Protein 4RWV (pdb70)

Secondary structure (DSSP, 8-state):
--S---HHHHHHH----HHHHHHHHHHHHHHHHSS--GGGSPPHHHHHHHHHHHHHHHHHHHHHTSTTGGGS-HHHHHHHHHHHHHHHHHHHHHHHHHHH-BTTEEEPTTS-EEEHHHHHHHS-HHHHHHHHHHHHHHHHHHHHT--HHHHHHHHHHHHS-TT--S-TTHHHHHHHHHHHHHHHHHHHHHH-TT-TTHHHHHHHHHHHHHHHHHHHHHHHHHHHHTT---S--HHHHHHH--/--TT-HHHHHHHTT-

Organism: Homo sapiens (NCBI:txid9606)

Foldseek 3Di:
DDPDADPVLVQLVVDDDLVVLLVVLVVVLVVVQPPADPVRGADPVQSVVSQLQSVLVVVLVSQCPHPLSVPFDPVLNVQLCLQQSLLLSLLVQLVCCLPPNDPQWGQGSNRDIDGLVVCVPPPDDLVNVLVVLSNVLSVVCNVLVPDPSLSSLVSLPSSLDLPTPDGPPPVSSVVSNVVSLVSNVVVCCVPVVVCVCSSVVSVVCSVSSVVSSVSVLVVVVVCVVVVNHNDDGPSVVSSPDD/DPPVDPVVVVVVVPD

GO terms:
  GO:0005515 protein binding (F, IPI)
  GO:1990837 sequence-specific double-stranded DNA binding (F, IDA)
  GO:0004879 nuclear receptor activity (F, IDA)
  GO:0005543 phospholipid binding (F, IDA)
  GO:0005634 nucleus (C, IDA)
  GO:0003677 DNA binding (F, IDA)
  GO:0003700 DNA-binding transcription factor activity (F, IDA)
  GO:0045944 positive regulation of transcription by RNA polymerase II (P, IDA)
  GO:0006338 chromatin remodeling (P, IDA)
  GO:0006355 regulation of DNA-templated transcription (P, IDA)
  GO:0008206 bile acid metabolic process (P, IDA)
  GO:0005694 chromosome (C, EXP)
  GO:0000981 DNA-binding transcription factor activity, RNA polymerase II-specific (F, TAS)
  GO:0005654 nucleoplasm (C, TAS)
  GO:0005737 cytoplasm (C, IDA)
  GO:0000976 transcription cis-regulatory region binding (F, IDA)
  GO:0045070 positive regulation of viral genome replication (P, IDA)
  GO:0045893 positive regulation of DNA-templated transcription (P, IDA)
  GO:0043565 sequence-specific DNA binding (F, IDA)
  GO:0004879 nuclear receptor activity (F, TAS)

Nearest PDB structures (foldseek):
  4dos-assembly1_A  TM=9.815E-01  e=7.638E-32  Homo sapiens
  6oqx-assembly1_A  TM=9.788E-01  e=1.815E-30  Homo sapiens
  1zdu-assembly1_A  TM=9.847E-01  e=9.496E-30  Homo sapiens
  3plz-assembly2_B  TM=9.689E-01  e=4.672E-30  Homo sapiens
  5l11-assembly1_A  TM=9.727E-01  e=1.2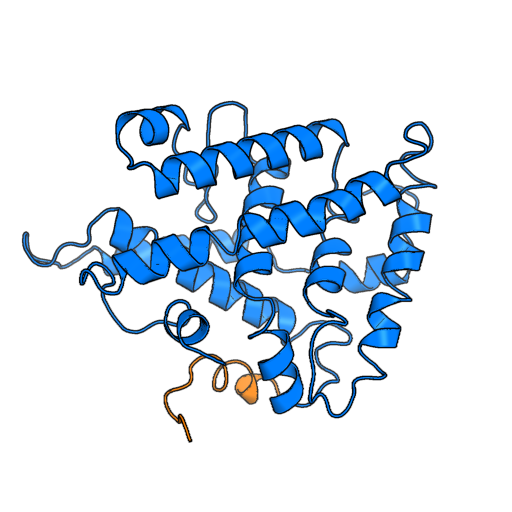03E-29  Homo sapiens

Sequence (257 aa):
SPASIPHLILELLKEPDEPQVQAKIMAYLQQEQANRSKHEKLSTFGLMCCKMADQTLFSIVEWARSSSIFFREELKVDDQMKLLQQNCWSELLILDHIYRQVVHGKEGSIFLVTGQQQVVDYSIIASQAGATLNNLMSHAQELVAKLRSLQFDQREFVVCLKFLVLFSLDVKNLENFFQLLVEGVQEQQVNAALLDYTMMCNYPQQTEKFGQLLLRLPEIRAISSMMQAEEYLYYKHLLNGDVPYYNNLLLIEMLHAKPRQGSILYSSLLTSSK

B-factor: mean 39.01, std 16.22, range [13.9, 110.47]

CATH classification: 1.10.565.10

InterPro domains:
  IPR000536 Nuclear hormone receptor, ligand-binding domain [PF00104] (332-522)
  IPR000536 Nuclear hormone receptor, ligand-binding domain [PS51843] (300-539)
  IPR000536 Nuclear hormone receptor, ligand-binding domain [SM00430] (347-510)
  IPR001628 Zinc finger, nuclear hormone receptor-type [PF00105] (85-152)
  IPR00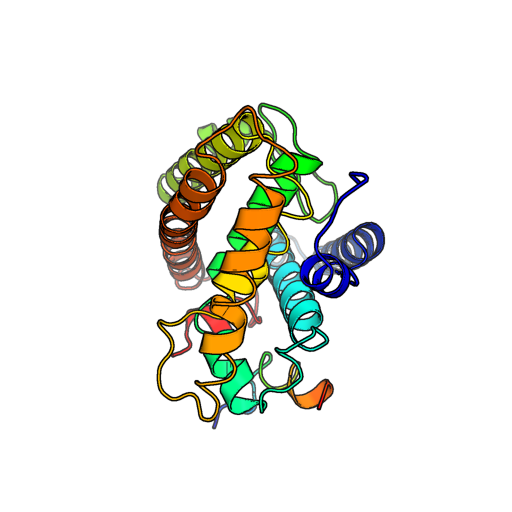1628 Zinc finger, nuclear hormone receptor-type [PR00047] (86-102)
  IPR001628 Zinc finger, nuclear hormone receptor-type [PR00047] (102-117)
  IPR001628 Zinc finger, nuclear hormone receptor-type [PR00047] (135-143)
  IPR001628 Zinc finger, nuclear hormone receptor-type [PR00047] (143-151)
  IPR001628 Zinc finger, nuclear hormone receptor-type [PS00031] (86-112)
  IPR001628 Zinc finger, nuclear hormone receptor-type [PS51030] (83-158)
  IPR001628 Zinc finger, nuclear hormone receptor-type [SM00399] (83-154)
  IPR001723 Nuclear hormone receptor [PR00398] (147-157)
  IPR001723 Nuclear hormone receptor [PR00398] (348-369)
  IPR001723 Nuclear hormone receptor [PR00398] (369-385)
  IPR001723 Nuclear hormone receptor [PR00398] (441-456)
  IPR001723 Nuclear hormone receptor [PR00398] (498-515)
  IPR013088 Zinc finger, NHR/GATA-type [G3DSA:3.30.50.10] (76-187)
  IPR016355 Nuclear hormone receptor family 5-like [PIRSF002530] (39-540)
  IPR016355 Nuclear hormone receptor family 5-like [PTHR24086] (61-540)
  IPR035500 Nuclear hormone receptor-like domain superfamily [G3DSA:1.10.565.10] (288-541)

Structure (mmCIF, N/CA/C/O backbone):
data_4RWV
#
_entry.id   4RWV
#
_cell.length_a   71.616
_cell.length_b   50.187
_cell.length_c   93.608
_cell.angle_alpha   90.000
_cell.angle_beta   109.220
_cell.angle_gamma   90.000
#
_symmetry.space_group_name_H-M   'C 1 2 1'
#
loop_
_entity.id
_entity.type
_entity.pdbx_description
1 polymer 'Nuclear receptor subfamily 5 group A member 2'
2 polymer 'Nuclear receptor DAX1'
3 non-polymer '(2S)-3-{[(R)-{[(1S,2S,3R,4S,5S,6S)-2,6-dihydroxy-3,4,5-tris(phosphonooxy)cyclohexyl]oxy}(hydroxy)phosphoryl]oxy}propane -1,2-diyl dihexadecanoate'
4 non-polymer 1,2-ETHANEDIOL
5 non-polymer 2-AMINO-2-HYDROXYMETHYL-PROPANE-1,3-DIOL
6 water water
#
loop_
_atom_site.group_PDB
_atom_site.id
_atom_site.type_symbol
_atom_site.label_atom_id
_atom_site.label_alt_id
_atom_site.label_comp_id
_atom_site.label_asym_id
_atom_site.label_entity_id
_atom_site.label_seq_id
_atom_site.pdbx_PDB_ins_code
_atom_site.Cartn_x
_atom_site.Cartn_y
_atom_site.Cartn_z
_atom_site.occupancy
_atom_site.B_iso_or_equiv
_atom_site.auth_seq_id
_atom_site.auth_comp_id
_atom_site.auth_asym_id
_atom_site.auth_atom_id
_atom_site.pdbx_PDB_model_num
ATOM 1 N N . SER A 1 5 ? -5.648 52.281 9.948 1.00 89.56 297 SER A N 1
ATOM 2 C CA . SER A 1 5 ? -5.705 50.999 9.251 1.00 85.44 297 SER A CA 1
ATOM 3 C C . SER A 1 5 ? -5.255 51.143 7.803 1.00 84.17 297 SER A C 1
ATOM 4 O O . SER A 1 5 ? -5.715 52.042 7.096 1.00 93.10 297 SER A O 1
ATOM 7 N N . PRO A 1 6 ? -4.351 50.255 7.353 1.00 70.72 298 PRO A N 1
ATOM 8 C CA . PRO A 1 6 ? -3.896 50.282 5.957 1.00 59.18 298 PRO A CA 1
ATOM 9 C C . PRO A 1 6 ? -5.008 49.906 4.992 1.00 65.40 298 PRO A C 1
ATOM 10 O O . PRO A 1 6 ? -6.005 49.295 5.390 1.00 64.08 298 PRO A O 1
ATOM 14 N N . ALA A 1 7 ? -4.829 50.267 3.727 1.00 54.77 299 ALA A N 1
ATOM 15 C CA . ALA A 1 7 ? -5.806 49.944 2.698 1.00 54.45 299 ALA A CA 1
ATOM 16 C C . ALA A 1 7 ? -5.998 48.432 2.556 1.00 57.17 299 ALA A C 1
ATOM 17 O O . ALA A 1 7 ? -7.089 47.974 2.208 1.00 50.99 299 ALA A O 1
ATOM 19 N N . SER A 1 8 ? -4.947 47.665 2.855 1.00 56.19 300 SER A N 1
ATOM 20 C CA . SER A 1 8 ? -4.934 46.233 2.559 1.00 47.21 300 SER A CA 1
ATOM 21 C C . SER A 1 8 ? -4.738 45.299 3.763 1.00 38.10 300 SER A C 1
ATOM 22 O O . SER A 1 8 ? -3.627 45.109 4.239 1.00 40.07 300 SER A O 1
ATOM 25 N N . ILE A 1 9 ? -5.831 44.692 4.211 1.00 32.79 301 ILE A N 1
ATOM 26 C CA . ILE A 1 9 ? -5.807 43.727 5.307 1.00 29.17 301 ILE A CA 1
ATOM 27 C C . ILE A 1 9 ? -6.526 42.456 4.906 1.00 31.59 301 ILE A C 1
ATOM 28 O O . ILE A 1 9 ? -7.678 42.513 4.498 1.00 30.99 301 ILE A O 1
ATOM 33 N N . PRO A 1 10 ? -5.852 41.303 5.039 1.00 33.66 302 PRO A N 1
ATOM 34 C CA . PRO A 1 10 ? -6.428 39.984 4.760 1.00 41.93 302 PRO A CA 1
ATOM 35 C C . PRO A 1 10 ? -7.767 39.782 5.454 1.00 37.14 302 PRO A C 1
ATOM 36 O O . PRO A 1 10 ? -7.947 40.228 6.589 1.00 33.78 302 PRO A O 1
ATOM 40 N N . HIS A 1 11 ? -8.698 39.125 4.771 1.00 33.23 303 HIS A N 1
ATOM 41 C CA . HIS A 1 11 ? -10.019 38.852 5.339 1.00 37.32 303 HIS A CA 1
ATOM 42 C C . HIS A 1 11 ? -9.986 38.183 6.724 1.00 34.18 303 HIS A C 1
ATOM 43 O O . HIS A 1 11 ? -10.746 38.563 7.616 1.00 38.44 303 HIS A O 1
ATOM 50 N N . LEU A 1 12 ? -9.140 37.173 6.888 1.00 35.22 304 LEU A N 1
ATOM 51 C CA . LEU A 1 12 ? -9.042 36.492 8.184 1.00 34.25 304 LEU A CA 1
ATOM 52 C C . LEU A 1 12 ? -8.674 37.484 9.286 1.00 32.58 304 LEU A C 1
ATOM 53 O O . LEU A 1 12 ? -9.236 37.441 10.381 1.00 36.96 304 LEU A O 1
ATOM 58 N N . ILE A 1 13 ? -7.739 38.384 9.002 1.00 29.65 305 ILE A N 1
ATOM 59 C CA . ILE A 1 13 ? -7.323 39.355 10.026 1.00 24.91 305 ILE A CA 1
ATOM 60 C C . ILE A 1 13 ? -8.456 40.340 10.352 1.00 32.41 305 ILE A C 1
ATOM 61 O O . ILE A 1 13 ? -8.669 40.678 11.518 1.00 30.19 305 ILE A O 1
ATOM 66 N N . LEU A 1 14 ? -9.196 40.777 9.331 1.00 30.97 306 LEU A N 1
ATOM 67 C CA . LEU A 1 14 ? -10.414 41.568 9.556 1.00 31.98 306 LEU A CA 1
ATOM 68 C C . LEU A 1 14 ? -11.364 40.876 10.552 1.00 36.55 306 LEU A C 1
ATOM 69 O O . LEU A 1 14 ? -11.925 41.521 11.446 1.00 32.80 306 LEU A O 1
ATOM 74 N N . GLU A 1 15 ? -11.526 39.566 10.408 1.00 34.87 307 GLU A N 1
ATOM 75 C CA . GLU A 1 15 ? -12.390 38.816 11.311 1.00 38.74 307 GLU A CA 1
ATOM 76 C C . GLU A 1 15 ? -11.820 38.738 12.730 1.00 38.42 307 GLU A C 1
ATOM 77 O O . GLU A 1 15 ? -12.575 38.773 13.701 1.00 36.61 307 GLU A O 1
ATOM 83 N N . LEU A 1 16 ? -10.498 38.617 12.846 1.00 31.64 308 LEU A N 1
ATOM 84 C CA . LEU A 1 16 ? -9.849 38.605 14.159 1.00 31.15 308 LEU A CA 1
ATOM 85 C C . LEU A 1 16 ? -10.012 39.959 14.836 1.00 29.71 308 LEU A C 1
ATOM 86 O O . LEU A 1 16 ? -10.224 40.035 16.045 1.00 32.59 308 LEU A O 1
ATOM 91 N N . LEU A 1 17 ? -9.913 41.028 14.053 1.00 31.87 309 LEU A N 1
ATOM 92 C CA . LEU A 1 17 ? -9.989 42.380 14.592 1.00 30.18 309 LEU A CA 1
ATOM 93 C C . LEU A 1 17 ? -11.377 42.723 15.142 1.00 32.65 309 LEU A C 1
ATOM 94 O O . LEU A 1 17 ? -11.481 43.474 16.115 1.00 33.13 309 LEU A O 1
ATOM 99 N N . LYS A 1 18 ? -12.396 42.107 14.588 1.00 33.19 310 LYS A N 1
ATOM 100 C CA . LYS A 1 18 ? -13.766 42.302 15.012 1.00 37.00 310 LYS A CA 1
ATOM 101 C C . LYS A 1 18 ? -13.967 41.825 16.419 1.00 37.13 310 LYS A C 1
ATOM 102 O O . LYS A 1 18 ? -14.812 42.275 17.110 1.00 40.74 310 LYS A O 1
ATOM 115 N N . GLU A 1 20 ? -11.808 42.048 18.855 1.00 33.42 312 GLU A N 1
ATOM 116 C CA . GLU A 1 20 ? -10.986 42.774 19.829 1.00 27.86 312 GLU A CA 1
ATOM 117 C C . GLU A 1 20 ? -11.831 43.485 20.864 1.00 34.56 312 GLU A C 1
ATOM 118 O O . GLU A 1 20 ? -12.963 43.873 20.583 1.00 38.55 312 GLU A O 1
ATOM 124 N N . PRO A 1 21 ? -11.283 43.656 22.075 1.00 36.75 313 PRO A N 1
ATOM 125 C CA . PRO A 1 21 ? -12.037 44.350 23.117 1.00 42.30 313 PRO A CA 1
ATOM 126 C C . PRO A 1 21 ? -11.994 45.860 22.931 1.00 47.37 313 PRO A C 1
ATOM 127 O O . PRO A 1 21 ? -11.130 46.381 22.222 1.00 45.06 313 PRO A O 1
ATOM 131 N N . ASP A 1 22 ? -12.927 46.551 23.575 1.00 45.79 314 ASP A N 1
ATOM 132 C CA . ASP A 1 22 ? -12.959 48.004 23.546 1.00 53.71 314 ASP A CA 1
ATOM 133 C C . ASP A 1 22 ? -12.015 48.549 24.612 1.00 47.58 314 ASP A C 1
ATOM 134 O O . ASP A 1 22 ? -12.371 48.587 25.784 1.00 45.89 314 ASP A O 1
ATOM 139 N N . GLU A 1 23 ? -10.827 48.972 24.176 1.00 49.62 315 GLU A N 1
ATOM 140 C CA . GLU A 1 23 ? -9.797 49.474 25.097 1.00 43.34 315 GLU A CA 1
ATOM 141 C C . GLU A 1 23 ? -10.262 50.518 26.124 1.00 45.22 315 GLU A C 1
ATOM 142 O O . GLU A 1 23 ? -9.962 50.379 27.312 1.00 42.42 315 GLU A O 1
ATOM 148 N N . PRO A 1 24 ? -10.962 51.569 25.699 1.00 47.02 316 PRO A N 1
ATOM 149 C CA . PRO A 1 24 ? -11.365 52.582 26.686 1.00 43.52 316 PRO A CA 1
ATOM 150 C C . PRO A 1 24 ? -12.267 52.017 27.779 1.00 47.37 316 PRO A C 1
ATOM 151 O O . PRO A 1 24 ? -12.162 52.429 28.937 1.00 41.65 316 PRO A O 1
ATOM 155 N N . GLN A 1 25 ? -13.129 51.074 27.412 1.00 46.85 317 GLN A N 1
ATOM 156 C CA . GLN A 1 25 ? -14.036 50.442 28.365 1.00 51.85 317 GLN A CA 1
ATOM 157 C C . GLN A 1 25 ? -13.292 49.544 29.363 1.00 45.31 317 GLN A C 1
ATOM 158 O O . GLN A 1 25 ? -13.577 49.567 30.562 1.00 41.12 317 GLN A O 1
ATOM 164 N N . VAL A 1 26 ? -12.347 48.750 28.870 1.00 44.99 318 VAL A N 1
ATOM 165 C CA . VAL A 1 26 ? -11.554 47.895 29.756 1.00 41.84 318 VAL A CA 1
ATOM 166 C C . VAL A 1 26 ? -10.794 48.749 30.766 1.00 44.60 318 VAL A C 1
ATOM 167 O O . VAL A 1 26 ? -10.740 48.437 31.967 1.00 44.06 318 VAL A O 1
ATOM 171 N N . GLN A 1 27 ? -10.264 49.864 30.332 1.00 40.14 319 GLN A N 1
ATOM 172 C CA . GLN A 1 27 ? -9.509 50.705 31.239 1.00 42.16 319 GLN A CA 1
ATOM 173 C C . GLN A 1 27 ? -10.307 51.287 32.430 1.00 46.28 319 GLN A C 1
ATOM 174 O O . GLN A 1 27 ? -9.895 51.239 33.566 1.00 41.69 319 GLN A O 1
ATOM 180 N N . ALA A 1 28 ? -11.509 51.769 32.148 1.00 49.82 320 ALA A N 1
ATOM 181 C CA . ALA A 1 28 ? -12.378 52.308 33.177 1.00 48.10 320 ALA A CA 1
ATOM 182 C C . ALA A 1 28 ? -12.822 51.302 34.236 1.00 57.42 320 ALA A C 1
ATOM 183 O O . ALA A 1 28 ? -12.769 51.540 35.467 1.00 59.56 320 ALA A O 1
ATOM 185 N N . LYS A 1 29 ? -13.211 50.144 33.760 1.00 51.15 321 LYS A N 1
ATOM 186 C CA . LYS A 1 29 ? -13.751 49.173 34.640 1.00 55.18 321 LYS A CA 1
ATOM 187 C C . LYS A 1 29 ? -12.646 48.842 35.664 1.00 52.78 321 LYS A C 1
ATOM 188 O O . LYS A 1 29 ? -12.876 48.829 36.838 1.00 45.09 321 LYS A O 1
ATOM 194 N N . ILE A 1 30 ? -11.422 48.642 35.169 1.00 44.46 322 ILE A N 1
ATOM 195 C CA . ILE A 1 30 ? -10.331 48.208 36.019 1.00 38.62 322 ILE A CA 1
ATOM 196 C C . ILE A 1 30 ? -9.945 49.270 37.022 1.00 43.41 322 ILE A C 1
ATOM 197 O O . ILE A 1 30 ? -9.704 48.967 38.168 1.00 42.83 322 ILE A O 1
ATOM 202 N N . MET A 1 31 ? -9.923 50.508 36.565 1.00 40.69 323 MET A N 1
ATOM 203 C CA . MET A 1 31 ? -9.585 51.566 37.473 1.00 49.43 323 MET A CA 1
ATOM 204 C C . MET A 1 31 ? -10.597 51.639 38.628 1.00 55.93 323 MET A C 1
ATOM 205 O O . MET A 1 31 ? -10.210 51.916 39.738 1.00 54.03 323 MET A O 1
ATOM 210 N N . ALA A 1 32 ? -11.875 51.363 38.426 1.00 50.60 324 ALA A N 1
ATOM 211 C CA . ALA A 1 32 ? -12.815 51.385 39.529 1.00 53.27 324 ALA A CA 1
ATOM 212 C C . ALA A 1 32 ? -12.686 50.290 40.621 1.00 65.24 324 ALA A C 1
ATOM 213 O O . ALA A 1 32 ? -12.674 50.554 41.859 1.00 70.58 324 ALA A O 1
ATOM 215 N N . TYR A 1 33 ? -12.481 49.071 40.156 1.00 54.56 325 TYR A N 1
ATOM 216 C CA . TYR A 1 33 ? -12.398 47.959 41.070 1.00 54.76 325 TYR A CA 1
ATOM 217 C C . TYR A 1 33 ? -11.238 48.271 42.024 1.00 59.48 325 TYR A C 1
ATOM 218 O O . TYR A 1 33 ? -11.335 48.152 43.280 1.00 58.47 325 TYR A O 1
ATOM 227 N N . LEU A 1 34 ? -10.166 48.758 41.422 1.00 52.68 326 LEU A N 1
ATOM 228 C CA . LEU A 1 34 ? -8.961 48.934 42.153 1.00 49.80 326 LEU A CA 1
ATOM 229 C C . LEU A 1 34 ? -9.144 49.930 43.265 1.00 65.37 326 LEU A C 1
ATOM 230 O O . LEU A 1 34 ? -8.758 49.674 44.385 1.00 64.71 326 LEU A O 1
ATOM 235 N N . GLN A 1 35 ? -9.780 51.050 42.954 1.00 76.54 327 GLN A N 1
ATOM 236 C CA . GLN A 1 35 ? -9.925 52.070 43.954 1.00 82.41 327 GLN A CA 1
ATOM 237 C C . GLN A 1 35 ? -10.715 51.561 45.098 1.00 79.36 327 GLN A C 1
ATOM 238 O O . GLN A 1 35 ? -10.217 51.597 46.245 1.00 80.43 327 GLN A O 1
ATOM 244 N N . GLN A 1 36 ? -11.865 50.962 44.801 1.00 68.84 328 GLN A N 1
ATOM 245 C CA . GLN A 1 36 ? -12.699 50.600 45.930 1.00 73.04 328 GLN A CA 1
ATOM 246 C C . GLN A 1 36 ? -11.980 49.640 46.825 1.00 72.16 328 GLN A C 1
ATOM 247 O O . GLN A 1 36 ? -12.141 49.695 48.018 1.00 62.33 328 GLN A O 1
ATOM 253 N N . GLU A 1 37 ? -11.161 48.755 46.248 1.00 75.46 329 GLU A N 1
ATOM 254 C CA . GLU A 1 37 ? -10.511 47.758 47.071 1.00 72.39 329 GLU A CA 1
ATOM 255 C C . GLU A 1 37 ? -9.601 48.406 48.101 1.00 70.30 329 GLU A C 1
ATOM 256 O O . GLU A 1 37 ? -9.437 47.848 49.136 1.00 71.62 329 GLU A O 1
ATOM 262 N N . GLN A 1 38 ? -8.929 49.503 47.783 1.00 75.88 330 GLN A N 1
ATOM 263 C CA . GLN A 1 38 ? -7.983 50.063 48.740 1.00 87.06 330 GLN A CA 1
ATOM 264 C C . GLN A 1 38 ? -8.697 50.828 49.854 1.00 92.14 330 GLN A C 1
ATOM 265 O O . GLN A 1 38 ? -8.213 50.893 50.986 1.00 90.92 330 GLN A O 1
ATOM 271 N N . ALA A 1 39 ? -9.855 51.395 49.529 1.00 92.74 331 ALA A N 1
ATOM 272 C CA . ALA A 1 39 ? -10.637 52.155 50.499 1.00 87.08 331 ALA A CA 1
ATOM 273 C C . ALA A 1 39 ? -11.152 51.267 51.629 1.00 91.12 331 ALA A C 1
ATOM 274 O O . ALA A 1 39 ? -11.299 50.054 51.463 1.00 98.80 331 ALA A O 1
ATOM 276 N N . ASN A 1 40 ? -11.419 51.890 52.774 1.00 90.29 332 ASN A N 1
ATOM 277 C CA . ASN A 1 40 ? -11.939 51.198 53.953 1.00 100.00 332 ASN A CA 1
ATOM 278 C C . ASN A 1 40 ? -11.051 50.067 54.460 1.00 100.95 332 ASN A C 1
ATOM 279 O O . ASN A 1 40 ? -11.519 48.964 54.757 1.00 104.69 332 ASN A O 1
ATOM 284 N N . ARG A 1 41 ? -9.761 50.361 54.550 1.00 89.48 333 ARG A N 1
ATOM 285 C CA . ARG A 1 41 ? -8.806 49.456 55.160 1.00 83.44 333 ARG A CA 1
ATOM 286 C C . ARG A 1 41 ? -8.026 50.216 56.230 1.00 83.74 333 ARG A C 1
ATOM 287 O O . ARG A 1 41 ? -7.557 51.330 55.992 1.00 89.83 333 ARG A O 1
ATOM 295 N N . SER A 1 42 ? -7.909 49.620 57.413 1.00 66.48 334 SER A N 1
ATOM 296 C CA . SER A 1 42 ? -7.059 50.161 58.466 1.00 53.02 334 SER A CA 1
ATOM 297 C C . SER A 1 42 ? -5.592 50.169 58.022 1.00 47.83 334 SER A C 1
ATOM 298 O O . SER A 1 42 ? -5.251 49.617 56.975 1.00 53.04 334 SER A O 1
ATOM 301 N N . LYS A 1 43 ? -4.729 50.794 58.819 1.00 65.80 335 LYS A N 1
ATOM 302 C CA . LYS A 1 43 ? -3.303 50.885 58.493 1.00 60.81 335 LYS A CA 1
ATOM 303 C C . LYS A 1 43 ? -2.690 49.520 58.174 1.00 60.39 335 LYS A C 1
ATOM 304 O O . LYS A 1 43 ? -2.008 49.355 57.160 1.00 63.03 335 LYS A O 1
ATOM 310 N N . HIS A 1 44 ? -2.964 48.539 59.028 1.00 65.35 336 HIS A N 1
ATOM 311 C CA . HIS A 1 44 ? -2.331 47.231 58.902 1.00 80.05 336 HIS A CA 1
ATOM 312 C C . HIS A 1 44 ? -3.141 46.227 58.071 1.00 76.72 336 HIS A C 1
ATOM 313 O O . HIS A 1 44 ? -2.833 45.035 58.054 1.00 80.26 336 HIS A O 1
ATOM 320 N N . GLU A 1 45 ? -4.169 46.711 57.381 1.00 66.01 337 GLU A N 1
ATOM 321 C CA . GLU A 1 45 ? -4.876 45.885 56.404 1.00 69.55 337 GLU A CA 1
ATOM 322 C C . GLU A 1 45 ? -4.936 46.578 55.035 1.00 64.67 337 GLU A C 1
ATOM 323 O O . GLU A 1 45 ? -5.530 46.059 54.091 1.00 62.69 337 GLU A O 1
ATOM 329 N N . LYS A 1 46 ? -4.307 47.748 54.944 1.00 58.07 338 LYS A N 1
ATOM 330 C CA . LYS A 1 46 ? -4.173 48.475 53.686 1.00 54.78 338 LYS A CA 1
ATOM 331 C C . LYS A 1 46 ? -3.323 47.655 52.715 1.00 45.68 338 LYS A C 1
ATOM 332 O O . LYS A 1 46 ? -2.375 46.991 53.125 1.00 44.17 338 LYS A O 1
ATOM 338 N N . LEU A 1 47 ? -3.659 47.701 51.431 1.00 38.27 339 LEU A N 1
ATOM 339 C CA . LEU A 1 47 ? -2.910 46.950 50.435 1.00 38.56 339 LEU A CA 1
ATOM 340 C C . LEU A 1 47 ? -1.588 47.624 50.093 1.00 42.91 339 LEU A C 1
ATOM 341 O O . LEU A 1 47 ? -1.496 48.846 50.023 1.00 39.87 339 LEU A O 1
ATOM 346 N N . SER A 1 48 ? -0.570 46.810 49.860 1.00 40.03 340 SER A N 1
ATOM 347 C CA . SER A 1 48 ? 0.707 47.314 49.409 1.00 38.85 340 SER A CA 1
ATOM 348 C C . SER A 1 48 ? 0.574 47.616 47.916 1.00 36.74 340 SER A C 1
ATOM 349 O O . SER A 1 48 ? -0.416 47.222 47.273 1.00 28.03 340 SER A O 1
ATOM 352 N N . THR A 1 49 ? 1.573 48.301 47.368 1.00 29.84 341 THR A N 1
ATOM 353 C CA . THR A 1 49 ? 1.614 48.546 45.918 1.00 30.48 341 THR A CA 1
ATOM 354 C C . THR A 1 49 ? 1.602 47.217 45.163 1.00 31.35 341 THR A C 1
ATOM 355 O O . THR A 1 49 ? 0.916 47.072 44.141 1.00 27.50 341 THR A O 1
ATOM 359 N N . PHE A 1 50 ? 2.338 46.234 45.673 1.00 33.58 342 PHE A N 1
ATOM 360 C CA . PHE A 1 50 ? 2.305 44.901 45.076 1.00 29.09 342 PHE A CA 1
ATOM 361 C C . PHE A 1 50 ? 0.905 44.279 45.042 1.00 30.67 342 PHE A C 1
ATOM 362 O O . PHE A 1 50 ? 0.497 43.701 44.032 1.00 28.93 342 PHE A O 1
ATOM 370 N N . GLY A 1 51 ? 0.183 44.372 46.153 1.00 27.82 343 GLY A N 1
ATOM 371 C CA . GLY A 1 51 ? -1.170 43.847 46.218 1.00 30.94 343 GLY A CA 1
ATOM 372 C C . GLY A 1 51 ? -2.083 44.512 45.203 1.00 30.31 343 GLY A C 1
ATOM 373 O O . GLY A 1 51 ? -2.901 43.842 44.542 1.00 26.19 343 GLY A O 1
ATOM 374 N N . LEU A 1 52 ? -1.949 45.827 45.058 1.00 29.01 344 LEU A N 1
ATOM 375 C CA . LEU A 1 52 ? -2.768 46.551 44.078 1.00 31.95 344 LEU A CA 1
ATOM 376 C C . LEU A 1 52 ? -2.408 46.182 42.637 1.00 28.34 344 LEU A C 1
ATOM 377 O O . LEU A 1 52 ? -3.282 46.084 41.757 1.00 28.20 344 LEU A O 1
ATOM 382 N N . MET A 1 53 ? -1.116 46.037 42.376 1.00 23.52 345 MET A N 1
ATOM 383 C CA . MET A 1 53 ? -0.669 45.669 41.028 1.00 25.78 345 MET A CA 1
ATOM 384 C C . MET A 1 53 ? -1.075 44.236 40.689 1.00 29.31 345 MET A C 1
ATOM 385 O O . MET A 1 53 ? -1.342 43.910 39.526 1.00 24.93 345 MET A O 1
ATOM 390 N N . CYS A 1 54 ? -1.122 43.381 41.705 1.00 24.85 346 CYS A N 1
ATOM 391 C CA A CYS A 1 54 ? -1.600 42.013 41.516 0.59 26.57 346 CYS A CA 1
ATOM 392 C CA B CYS A 1 54 ? -1.627 42.020 41.530 0.41 26.31 346 CYS A CA 1
ATOM 393 C C . CYS A 1 54 ? -3.084 41.986 41.120 1.00 26.56 346 CYS A C 1
ATOM 394 O O . CYS A 1 54 ? -3.470 41.266 40.190 1.00 26.58 346 CYS A O 1
ATOM 399 N N . LYS A 1 55 ? -3.905 42.765 41.819 1.00 24.01 347 LYS A N 1
ATOM 400 C CA . LYS A 1 55 ? -5.332 42.819 41.493 1.00 27.89 347 LYS A CA 1
ATOM 401 C C . LYS A 1 55 ? -5.513 43.401 40.097 1.00 26.31 347 LYS A C 1
ATOM 402 O O . LYS A 1 55 ? -6.409 43.005 39.351 1.00 23.96 347 LYS A O 1
ATOM 408 N N . MET A 1 56 ? -4.638 44.328 39.731 1.00 20.47 348 MET A N 1
ATOM 409 C CA . MET A 1 56 ? -4.687 44.900 38.390 1.00 21.37 348 MET A CA 1
ATOM 410 C C . MET A 1 56 ? -4.386 43.858 37.312 1.00 23.40 348 MET A C 1
ATOM 411 O O . MET A 1 56 ? -5.062 43.800 36.277 1.00 21.33 348 MET A O 1
ATOM 416 N N . ALA A 1 57 ? -3.352 43.047 37.538 1.00 21.42 349 ALA A N 1
ATOM 417 C CA . ALA A 1 57 ? -3.013 41.980 36.597 1.00 23.21 349 ALA A CA 1
ATOM 418 C C . ALA A 1 57 ? -4.122 40.917 36.536 1.00 24.38 349 ALA A C 1
ATOM 419 O O . ALA A 1 57 ? -4.436 40.375 35.459 1.00 20.78 349 ALA A O 1
ATOM 421 N N . ASP A 1 58 ? -4.685 40.606 37.696 1.00 21.17 350 ASP A N 1
ATOM 422 C CA . ASP A 1 58 ? -5.833 39.699 37.786 1.00 21.90 350 ASP A CA 1
ATOM 423 C C . ASP A 1 58 ? -7.025 40.180 36.939 1.00 24.63 350 ASP A C 1
ATOM 424 O O . ASP A 1 58 ? -7.610 39.409 36.168 1.00 22.46 350 ASP A O 1
ATOM 429 N N . GLN A 1 59 ? -7.391 41.449 37.078 1.00 20.73 351 GLN A N 1
ATOM 430 C CA . GLN A 1 59 ? -8.512 41.981 36.280 1.00 20.49 351 GLN A CA 1
ATOM 431 C C . GLN A 1 59 ? -8.214 42.032 34.777 1.00 21.27 351 GLN A C 1
ATOM 432 O O . GLN A 1 59 ? -9.125 41.859 33.960 1.00 23.17 351 GLN A O 1
ATOM 438 N N . THR A 1 60 ? -6.951 42.272 34.413 1.00 21.05 352 THR A N 1
ATOM 439 C CA . THR A 1 60 ? -6.535 42.214 33.006 1.00 17.61 352 THR A CA 1
ATOM 440 C C . THR A 1 60 ? -6.695 40.789 32.490 1.00 23.93 352 THR A C 1
ATOM 441 O O . THR A 1 60 ? -7.122 40.585 31.368 1.00 19.30 352 THR A O 1
ATOM 445 N N . LEU A 1 61 ? -6.327 39.794 33.297 1.00 20.70 353 LEU A N 1
ATOM 446 C CA . LEU A 1 61 ? -6.501 38.394 32.878 1.00 22.77 353 LEU A CA 1
ATOM 447 C C . LEU A 1 61 ? -7.989 38.028 32.701 1.00 21.97 353 LEU A C 1
ATOM 448 O O . LEU A 1 61 ? -8.353 37.315 31.743 1.00 23.24 353 LEU A O 1
ATOM 453 N N . PHE A 1 62 ? -8.854 38.506 33.600 1.00 21.24 354 PHE A N 1
ATOM 454 C CA . PHE A 1 62 ? -10.297 38.355 33.394 1.00 25.07 354 PHE A CA 1
ATOM 455 C C . PHE A 1 62 ? -10.695 38.886 32.013 1.00 27.81 354 PHE A C 1
ATOM 456 O O . PHE A 1 62 ? -11.425 38.228 31.264 1.00 22.16 354 PHE A O 1
ATOM 464 N N . SER A 1 63 ? -10.207 40.077 31.677 1.00 21.71 355 SER A N 1
ATOM 465 C CA . SER A 1 63 ? -10.516 40.684 30.383 1.00 22.70 355 SER A CA 1
ATOM 466 C C . SER A 1 63 ? -9.996 39.840 29.199 1.00 24.05 355 SER A C 1
ATOM 467 O O . SER A 1 63 ? -10.647 39.734 28.153 1.00 24.06 355 SER A O 1
ATOM 470 N N . ILE A 1 64 ? -8.824 39.245 29.369 1.00 22.51 356 ILE A N 1
ATOM 471 C CA . ILE A 1 64 ? -8.249 38.370 28.353 1.00 21.49 356 ILE A CA 1
ATOM 472 C C . ILE A 1 64 ? -9.118 37.121 28.154 1.00 27.01 356 ILE A C 1
ATOM 473 O O . ILE A 1 64 ? -9.388 36.721 27.019 1.00 21.84 356 ILE A O 1
ATOM 478 N N . VAL A 1 65 ? -9.563 36.514 29.248 1.00 22.47 357 VAL A N 1
ATOM 479 C CA . VAL A 1 65 ? -10.444 35.345 29.160 1.00 19.19 357 VAL A CA 1
ATOM 480 C C . VAL A 1 65 ? -11.791 35.716 28.537 1.00 27.14 357 VAL A C 1
ATOM 481 O O . VAL A 1 65 ? -12.353 34.951 27.720 1.00 24.00 357 VAL A O 1
ATOM 485 N N . GLU A 1 66 ? -12.302 36.893 28.887 1.00 19.96 358 GLU A N 1
ATOM 486 C CA . GLU A 1 66 ? -13.533 37.384 28.249 1.00 24.62 358 GLU A CA 1
ATOM 487 C C . GLU A 1 66 ? -13.348 37.607 26.740 1.00 22.91 358 GLU A C 1
ATOM 488 O O . GLU A 1 66 ? -14.271 37.343 25.959 1.00 25.29 358 GLU A O 1
ATOM 494 N N . TRP A 1 67 ? -12.171 38.089 26.331 1.00 21.78 359 TRP A N 1
ATOM 495 C CA . TRP A 1 67 ? -11.821 38.193 24.902 1.00 23.10 359 TRP A CA 1
ATOM 496 C C . TRP A 1 67 ? -11.833 36.814 24.233 1.00 29.00 359 TRP A C 1
ATOM 497 O O . TRP A 1 67 ? -12.450 36.613 23.182 1.00 26.09 359 TRP A O 1
ATOM 508 N N . ALA A 1 68 ? -11.146 35.863 24.853 1.00 24.23 360 ALA A N 1
ATOM 509 C CA . ALA A 1 68 ? -10.965 34.541 24.265 1.00 25.24 360 ALA A CA 1
ATOM 510 C C . ALA A 1 68 ? -12.286 33.785 24.126 1.00 24.66 360 ALA A C 1
ATOM 511 O O . ALA A 1 68 ? -12.564 33.189 23.069 1.00 23.53 360 ALA A O 1
ATOM 513 N N . ARG A 1 69 ? -13.109 33.823 25.165 1.00 21.42 361 ARG A N 1
ATOM 514 C CA . ARG A 1 69 ? -14.325 32.995 25.169 1.00 23.85 361 ARG A CA 1
ATOM 515 C C . ARG A 1 69 ? -15.329 33.378 24.075 1.00 25.77 361 ARG A C 1
ATOM 516 O O . ARG A 1 69 ? -16.116 32.542 23.645 1.00 28.87 361 ARG A O 1
ATOM 524 N N . SER A 1 70 ? -15.286 34.625 23.617 1.00 31.23 362 SER A N 1
ATOM 525 C CA A SER A 1 70 ? -16.204 35.102 22.583 0.35 35.34 362 SER A CA 1
ATOM 526 C CA B SER A 1 70 ? -16.209 35.089 22.580 0.65 36.05 362 SER A CA 1
ATOM 527 C C . SER A 1 70 ? -15.549 35.177 21.202 1.00 33.24 362 SER A C 1
ATOM 528 O O . SER A 1 70 ? -16.179 35.616 20.230 1.00 33.97 362 SER A O 1
ATOM 533 N N . SER A 1 71 ? -14.288 34.754 21.119 1.00 28.07 363 SER A N 1
ATOM 534 C CA . SER A 1 71 ? -13.503 34.890 19.889 1.00 29.10 363 SER A CA 1
ATOM 535 C C . SER A 1 71 ? -13.794 33.823 18.847 1.00 30.92 363 SER A C 1
ATOM 536 O O . SER A 1 71 ? -14.059 32.674 19.176 1.00 28.57 363 SER A O 1
ATOM 539 N N . ILE A 1 72 ? -13.704 34.230 17.581 1.00 35.09 364 ILE A N 1
ATOM 540 C CA . ILE A 1 72 ? -13.784 33.320 16.446 1.00 31.62 364 ILE A CA 1
ATOM 541 C C . ILE A 1 72 ? -12.821 32.157 16.645 1.00 27.50 364 ILE A C 1
ATOM 542 O O . ILE A 1 72 ? -11.722 32.340 17.188 1.00 28.37 364 ILE A O 1
ATOM 547 N N . PHE A 1 73 ? -13.256 30.963 16.239 1.00 25.00 365 PHE A N 1
ATOM 548 C CA . PHE A 1 73 ? -12.503 29.708 16.405 1.00 29.08 365 PHE A CA 1
ATOM 549 C C . PHE A 1 73 ? -12.502 29.196 17.838 1.00 26.98 365 PHE A C 1
ATOM 550 O O . PHE A 1 73 ? -12.895 28.063 18.093 1.00 29.57 365 PHE A O 1
ATOM 558 N N . PHE A 1 74 ? -12.044 30.023 18.775 1.00 23.23 366 PHE A N 1
ATOM 559 C CA . PHE A 1 74 ? -11.930 29.556 20.157 1.00 22.34 366 PHE A CA 1
ATOM 560 C C . PHE A 1 74 ? -13.301 29.141 20.698 1.00 24.05 366 PHE A C 1
ATOM 561 O O . PHE A 1 74 ? -13.430 28.159 21.437 1.00 29.00 366 PHE A O 1
ATOM 569 N N . ARG A 1 75 ? -14.315 29.915 20.327 1.00 25.39 367 ARG A N 1
ATOM 570 C CA . ARG A 1 75 ? -15.679 29.666 20.785 1.00 29.40 367 ARG A CA 1
ATOM 571 C C . ARG A 1 75 ? -16.230 28.341 20.243 1.00 31.47 367 ARG A C 1
ATOM 572 O O . ARG A 1 75 ? -17.222 27.840 20.762 1.00 32.91 367 ARG A O 1
ATOM 580 N N . GLU A 1 76 ? -15.569 27.763 19.231 1.00 27.98 368 GLU A N 1
ATOM 581 C CA A GLU A 1 76 ? -15.994 26.495 18.632 0.49 37.08 368 GLU A CA 1
ATOM 582 C CA B GLU A 1 76 ? -16.035 26.501 18.661 0.51 36.82 368 GLU A CA 1
ATOM 583 C C . GLU A 1 76 ? -15.484 25.288 19.410 1.00 34.62 368 GLU A C 1
ATOM 584 O O . GLU A 1 76 ? -15.888 24.161 19.146 1.00 42.04 368 GLU A O 1
ATOM 595 N N . LEU A 1 77 ? -14.578 25.520 20.357 1.00 29.46 369 LEU A N 1
ATOM 596 C CA . LEU A 1 77 ? -14.005 24.419 21.129 1.00 27.61 369 LEU A CA 1
ATOM 597 C C . LEU A 1 77 ? -14.863 24.151 22.371 1.00 36.60 369 LEU A C 1
ATOM 598 O O . LEU A 1 77 ? -15.513 25.057 22.885 1.00 32.70 369 LEU A O 1
ATOM 603 N N . LYS A 1 78 ? -14.862 22.912 22.853 1.00 31.37 370 LYS A N 1
ATOM 604 C CA . LYS A 1 78 ? -15.586 22.585 24.081 1.00 34.45 370 LYS A CA 1
ATOM 605 C C . LYS A 1 78 ? -14.860 23.193 25.276 1.00 29.41 370 LYS A C 1
ATOM 606 O O . LYS A 1 78 ? -13.672 23.466 25.201 1.00 28.39 370 LYS A O 1
ATOM 612 N N . VAL A 1 79 ? -15.584 23.404 26.369 1.00 33.90 371 VAL A N 1
ATOM 613 C CA . VAL A 1 79 ? -14.996 24.029 27.555 1.00 33.57 371 VAL A CA 1
ATOM 614 C C . VAL A 1 79 ? -13.706 23.362 28.023 1.00 28.38 371 VAL A C 1
ATOM 615 O O . VAL A 1 79 ? -12.722 24.040 28.311 1.00 28.57 371 VAL A O 1
ATOM 619 N N . ASP A 1 80 ? -13.696 22.036 28.079 1.00 30.04 372 ASP A N 1
ATOM 620 C CA . ASP A 1 80 ? -12.481 21.311 28.464 1.00 38.89 372 ASP A CA 1
ATOM 621 C C . ASP A 1 80 ? -11.251 21.624 27.595 1.00 32.31 372 ASP A C 1
ATOM 622 O O . ASP A 1 80 ? -10.131 21.731 28.111 1.00 33.19 372 ASP A O 1
ATOM 627 N N . ASP A 1 81 ? -11.453 21.774 26.284 1.00 30.02 373 ASP A N 1
ATOM 628 C CA . ASP A 1 81 ? -10.352 22.147 25.389 1.00 32.19 373 ASP A CA 1
ATOM 629 C C . ASP A 1 81 ? -9.934 23.589 25.632 1.00 27.24 373 ASP A C 1
ATOM 630 O O . ASP A 1 81 ? -8.751 23.907 25.615 1.00 27.65 373 ASP A O 1
ATOM 635 N N . GLN A 1 82 ? -10.921 24.462 25.790 1.00 24.86 374 GLN A N 1
ATOM 636 C CA . GLN A 1 82 ? -10.667 25.867 26.106 1.00 22.89 374 GLN A CA 1
ATOM 637 C C . GLN A 1 82 ? -9.831 26.036 27.376 1.00 25.22 374 GLN A C 1
ATOM 638 O O . GLN A 1 82 ? -8.920 26.870 27.433 1.00 25.72 374 GLN A O 1
ATOM 644 N N . MET A 1 83 ? -10.166 25.254 28.398 1.00 25.97 375 MET A N 1
ATOM 645 C CA . MET A 1 83 ? -9.436 25.258 29.663 1.00 29.05 375 MET A CA 1
ATOM 646 C C . MET A 1 83 ? -7.979 24.902 29.422 1.00 29.94 375 MET A C 1
ATOM 647 O O . MET A 1 83 ? -7.082 25.579 29.915 1.00 26.42 375 MET A O 1
ATOM 652 N N . LYS A 1 84 ? -7.743 23.843 28.653 1.00 28.35 376 LYS A N 1
ATOM 653 C CA . LYS A 1 84 ? -6.378 23.397 28.367 1.00 27.60 376 LYS A CA 1
ATOM 654 C C . LYS A 1 84 ? -5.550 24.444 27.601 1.00 32.64 376 LYS A C 1
ATOM 655 O O . LYS A 1 84 ? -4.369 24.647 27.897 1.00 26.60 376 LYS A O 1
ATOM 661 N N . LEU A 1 85 ? -6.158 25.098 26.612 1.00 28.11 377 LEU A N 1
ATOM 662 C CA . LEU A 1 85 ? -5.424 26.103 25.849 1.00 26.75 377 LEU A CA 1
ATOM 663 C C . LEU A 1 85 ? -5.067 27.301 26.711 1.00 25.51 377 LEU A C 1
ATOM 664 O O . LEU A 1 85 ? -3.960 27.823 26.624 1.00 24.27 377 LEU A O 1
ATOM 669 N N . LEU A 1 86 ? -6.011 27.753 27.526 1.00 21.60 378 LEU A N 1
ATOM 670 C CA . LEU A 1 86 ? -5.772 28.929 28.350 1.00 24.24 378 LEU A CA 1
ATOM 671 C C . LEU A 1 86 ? -4.798 28.649 29.484 1.00 27.44 378 LEU A C 1
ATOM 672 O O . LEU A 1 86 ? -4.002 29.521 29.860 1.00 27.56 378 LEU A O 1
ATOM 677 N N . GLN A 1 87 ? -4.835 27.436 30.028 1.00 25.47 379 GLN A N 1
ATOM 678 C CA A GLN A 1 87 ? -3.890 27.088 31.084 0.62 26.23 379 GLN A CA 1
ATOM 679 C CA B GLN A 1 87 ? -3.883 27.046 31.068 0.38 26.28 379 GLN A CA 1
ATOM 680 C C . GLN A 1 87 ? -2.466 27.034 30.518 1.00 28.33 379 GLN A C 1
ATOM 681 O O . GLN A 1 87 ? -1.492 27.297 31.232 1.00 29.99 379 GLN A O 1
ATOM 692 N N . ASN A 1 88 ? -2.354 26.727 29.232 1.00 25.55 380 ASN A N 1
ATOM 693 C CA . ASN A 1 88 ? -1.060 26.677 28.573 1.00 28.97 380 ASN A CA 1
ATOM 694 C C . ASN A 1 88 ? -0.449 28.059 28.318 1.00 29.61 380 ASN A C 1
ATOM 695 O O . ASN A 1 88 ? 0.775 28.214 28.364 1.00 33.88 380 ASN A O 1
ATOM 700 N N . CYS A 1 89 ? -1.286 29.066 28.074 1.00 24.75 381 CYS A N 1
ATOM 701 C CA . CYS A 1 89 ? -0.764 30.328 27.554 1.00 23.90 381 CYS A CA 1
ATOM 702 C C . CYS A 1 89 ? -1.099 31.578 28.371 1.00 20.43 381 CYS A C 1
ATOM 703 O O . CYS A 1 89 ? -0.785 32.680 27.936 1.00 20.11 381 CYS A O 1
ATOM 706 N N . TRP A 1 90 ? -1.719 31.432 29.539 1.00 18.46 382 TRP A N 1
ATOM 707 C CA . TRP A 1 90 ? -2.259 32.608 30.230 1.00 20.06 382 TRP A CA 1
ATOM 708 C C . TRP A 1 90 ? -1.226 33.726 30.499 1.00 20.62 382 TRP A C 1
ATOM 709 O O . TRP A 1 90 ? -1.515 34.909 30.286 1.00 18.40 382 TRP A O 1
ATOM 720 N N . SER A 1 91 ? -0.045 33.347 30.967 1.00 21.78 383 SER A N 1
ATOM 721 C CA . SER A 1 91 ? 0.996 34.318 31.326 1.00 20.97 383 SER A CA 1
ATOM 722 C C . SER A 1 91 ? 1.615 34.951 30.075 1.00 17.62 383 SER A C 1
ATOM 723 O O . SER A 1 91 ? 1.966 36.122 30.097 1.00 21.17 383 SER A O 1
ATOM 726 N N . GLU A 1 92 ? 1.723 34.174 28.993 1.00 21.43 384 GLU A N 1
ATOM 727 C CA . GLU A 1 92 ? 2.180 34.688 27.698 1.00 20.60 384 GLU A CA 1
ATOM 728 C C . GLU A 1 92 ? 1.231 35.736 27.134 1.00 18.88 384 GLU A C 1
ATOM 729 O O . GLU A 1 92 ? 1.671 36.793 26.664 1.00 19.40 384 GLU A O 1
ATOM 735 N N . LEU A 1 93 ? -0.069 35.483 27.213 1.00 17.54 385 LEU A N 1
ATOM 736 C CA . LEU A 1 93 ? -1.046 36.507 26.802 1.00 16.77 385 LEU A CA 1
ATOM 737 C C . LEU A 1 93 ? -0.993 37.782 27.655 1.00 18.85 385 LEU A C 1
ATOM 738 O O . LEU A 1 93 ? -1.145 38.887 27.126 1.00 18.52 385 LEU A O 1
ATOM 743 N N . LEU A 1 94 ? -0.823 37.641 28.969 1.00 17.93 386 LEU A N 1
ATOM 744 C CA . LEU A 1 94 ? -0.665 38.813 29.831 1.00 17.75 386 LEU A CA 1
ATOM 745 C C . LEU A 1 94 ? 0.592 39.594 29.453 1.00 17.58 386 LEU A C 1
ATOM 746 O O . LEU A 1 94 ? 0.594 40.821 29.455 1.00 17.84 386 LEU A O 1
ATOM 751 N N . ILE A 1 95 ? 1.682 38.880 29.201 1.00 16.63 387 ILE A N 1
ATOM 752 C CA . ILE A 1 95 ? 2.914 39.551 28.794 1.00 19.19 387 ILE A CA 1
ATOM 753 C C . ILE A 1 95 ? 2.746 40.205 27.404 1.00 20.15 387 ILE A C 1
ATOM 754 O O . ILE A 1 95 ? 3.146 41.345 27.186 1.00 18.31 387 ILE A O 1
ATOM 759 N N . LEU A 1 96 ? 2.142 39.490 26.467 1.00 13.90 388 LEU A N 1
ATOM 760 C CA . LEU A 1 96 ? 1.922 40.075 25.138 1.00 18.64 388 LEU A CA 1
ATOM 761 C C . LEU A 1 96 ? 1.056 41.340 25.208 1.00 16.87 388 LEU A C 1
ATOM 762 O O . LEU A 1 96 ? 1.335 42.335 24.551 1.00 19.48 388 LEU A O 1
ATOM 767 N N . ASP A 1 97 ? 0.004 41.280 26.017 1.00 17.15 389 ASP A N 1
ATOM 768 C CA . ASP A 1 97 ? -0.881 42.410 26.253 1.00 18.88 389 ASP A CA 1
ATOM 769 C C . ASP A 1 97 ? -0.121 43.636 26.788 1.00 20.07 389 ASP A C 1
ATOM 770 O O . ASP A 1 97 ? -0.301 44.774 26.320 1.00 20.28 389 ASP A O 1
ATOM 775 N N . HIS A 1 98 ? 0.739 43.391 27.765 1.00 17.50 390 HIS A N 1
ATOM 776 C CA . HIS A 1 98 ? 1.531 44.445 28.374 1.00 17.47 390 HIS A CA 1
ATOM 777 C C . HIS A 1 98 ? 2.477 45.086 27.354 1.00 24.32 390 HIS A C 1
ATOM 778 O O . HIS A 1 98 ? 2.563 46.308 27.249 1.00 17.81 390 HIS A O 1
ATOM 785 N N . ILE A 1 99 ? 3.149 44.240 26.582 1.00 19.75 391 ILE A N 1
ATOM 786 C CA . ILE A 1 99 ? 4.142 44.672 25.629 1.00 15.30 391 ILE A CA 1
ATOM 787 C C . ILE A 1 99 ? 3.501 45.514 24.514 1.00 20.01 391 ILE A C 1
ATOM 788 O O . ILE A 1 99 ? 4.019 46.564 24.135 1.00 19.39 391 ILE A O 1
ATOM 793 N N . TYR A 1 100 ? 2.371 45.050 23.996 1.00 19.03 392 TYR A N 1
ATOM 794 C CA . TYR A 1 100 ? 1.668 45.787 22.946 1.00 20.28 392 TYR A CA 1
ATOM 795 C C . TYR A 1 100 ? 1.156 47.127 23.492 1.00 20.96 392 TYR A C 1
ATOM 796 O O . TYR A 1 100 ? 1.210 48.154 22.812 1.00 21.51 392 TYR A O 1
ATOM 805 N N . ARG A 1 101 ? 0.686 47.126 24.736 1.00 18.37 393 ARG A N 1
ATOM 806 C CA . ARG A 1 101 ? 0.295 48.384 25.371 1.00 18.94 393 ARG A CA 1
ATOM 807 C C . ARG A 1 101 ? 1.450 49.395 25.363 1.00 19.08 393 ARG A C 1
ATOM 808 O O . ARG A 1 101 ? 1.218 50.580 25.130 1.00 22.06 393 ARG A O 1
ATOM 816 N N . GLN A 1 102 ? 2.682 48.941 25.632 1.00 19.70 394 GLN A N 1
ATOM 817 C CA . GLN A 1 102 ? 3.831 49.853 25.624 1.00 19.51 394 GLN A CA 1
ATOM 818 C C . GLN A 1 102 ? 4.080 50.396 24.211 1.00 23.40 394 GLN A C 1
ATOM 819 O O . GLN A 1 102 ? 4.399 51.574 24.039 1.00 21.01 394 GLN A O 1
ATOM 825 N N . VAL A 1 103 ? 3.924 49.540 23.203 1.00 18.93 395 VAL A N 1
ATOM 826 C CA . VAL A 1 103 ? 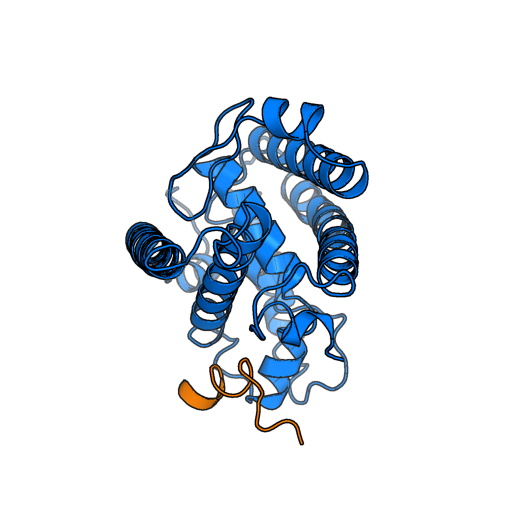4.121 49.976 21.810 1.00 23.52 395 VAL A CA 1
ATOM 827 C C . VAL A 1 103 ? 3.127 51.069 21.392 1.00 28.16 395 VAL A C 1
ATOM 828 O O . VAL A 1 103 ? 3.514 52.074 20.803 1.00 27.05 395 VAL A O 1
ATOM 832 N N . VAL A 1 104 ? 1.853 50.875 21.712 1.00 22.92 396 VAL A N 1
ATOM 833 C CA . VAL A 1 104 ? 0.792 51.807 21.331 1.00 24.26 396 VAL A CA 1
ATOM 834 C C . VAL A 1 104 ? 0.765 53.087 22.150 1.00 30.80 396 VAL A C 1
ATOM 835 O O . VAL A 1 104 ? 0.705 54.191 21.597 1.00 30.48 396 VAL A O 1
ATOM 839 N N . HIS A 1 105 ? 0.781 52.927 23.467 1.00 25.02 397 HIS A N 1
ATOM 840 C CA . HIS A 1 105 ? 0.530 54.035 24.385 1.00 28.74 397 HIS A CA 1
ATOM 841 C C . HIS A 1 105 ? 1.740 54.505 25.178 1.00 27.38 397 HIS A C 1
ATOM 842 O O . HIS A 1 105 ? 1.696 55.575 25.772 1.00 28.83 397 HIS A O 1
ATOM 849 N N . GLY A 1 106 ? 2.798 53.702 25.209 1.00 26.88 398 GLY A N 1
ATOM 850 C CA . GLY A 1 106 ? 3.943 53.997 26.048 1.00 27.46 398 GLY A CA 1
ATOM 851 C C . GLY A 1 106 ? 4.908 54.997 25.440 1.00 27.93 398 GLY A C 1
ATOM 852 O O . GLY A 1 106 ? 4.849 55.304 24.249 1.00 28.12 398 GLY A O 1
ATOM 853 N N . LYS A 1 107 ? 5.792 55.524 26.268 1.00 23.92 399 LYS A N 1
ATOM 854 C CA . LYS A 1 107 ? 6.898 56.350 25.783 1.00 25.49 399 LYS A CA 1
ATOM 855 C C . LYS A 1 107 ? 8.211 55.879 26.405 1.00 32.68 399 LYS A C 1
ATOM 856 O O . LYS A 1 107 ? 8.200 55.117 27.375 1.00 30.22 399 LYS A O 1
ATOM 862 N N . GLU A 1 108 ? 9.338 56.304 25.833 1.00 30.10 400 GLU A N 1
ATOM 863 C CA . GLU A 1 108 ? 10.644 55.951 26.376 1.00 30.33 400 GLU A CA 1
ATOM 864 C C . GLU A 1 108 ? 10.716 56.296 27.862 1.00 28.29 400 GLU A C 1
ATOM 865 O O . GLU A 1 108 ? 10.291 57.362 28.277 1.00 33.62 400 GLU A O 1
ATOM 871 N N . GLY A 1 109 ? 11.236 55.367 28.644 1.00 27.96 401 GLY A N 1
ATOM 872 C CA . GLY A 1 109 ? 11.505 55.622 30.043 1.00 27.81 401 GLY A CA 1
ATOM 873 C C . GLY A 1 109 ? 10.332 55.400 30.976 1.00 29.84 401 GLY A C 1
ATOM 874 O O . GLY A 1 109 ? 10.523 55.421 32.191 1.00 31.53 401 GLY A O 1
ATOM 875 N N . SER A 1 110 ? 9.134 55.161 30.438 1.00 26.67 402 SER A N 1
ATOM 876 C CA . SER A 1 110 ? 7.975 54.970 31.321 1.00 32.34 402 SER A CA 1
ATOM 877 C C . SER A 1 110 ? 7.084 53.789 30.937 1.00 30.49 402 SER A C 1
ATOM 878 O O . SER A 1 110 ? 6.980 53.428 29.767 1.00 29.29 402 SER A O 1
ATOM 881 N N . ILE A 1 111 ? 6.460 53.185 31.939 1.00 26.33 403 ILE A N 1
ATOM 882 C CA . ILE A 1 111 ? 5.602 52.024 31.735 1.00 25.25 403 ILE A CA 1
ATOM 883 C C . ILE A 1 111 ? 4.157 52.493 31.820 1.00 32.03 403 ILE A C 1
ATOM 884 O O . ILE A 1 111 ? 3.772 53.134 32.792 1.00 24.64 403 ILE A O 1
ATOM 889 N N . PHE A 1 112 ? 3.367 52.187 30.796 1.00 24.16 404 PHE A N 1
ATOM 890 C CA . PHE A 1 112 ? 1.959 52.563 30.759 1.00 26.55 404 PHE A CA 1
ATOM 891 C C . PHE A 1 112 ? 1.118 51.373 31.219 1.00 23.53 404 PHE A C 1
ATOM 892 O O . PHE A 1 112 ? 1.281 50.280 30.692 1.00 24.75 404 PHE A O 1
ATOM 900 N N . LEU A 1 113 ? 0.227 51.582 32.189 1.00 22.14 405 LEU A N 1
ATOM 901 C CA . LEU A 1 113 ? -0.568 50.490 32.763 1.00 20.07 405 LEU A CA 1
ATOM 902 C C . LEU A 1 113 ? -1.970 50.429 32.156 1.00 21.91 405 LEU A C 1
ATOM 903 O O . LEU A 1 113 ? -2.435 51.402 31.578 1.00 23.45 405 LEU A O 1
ATOM 908 N N . VAL A 1 114 ? -2.647 49.298 32.342 1.00 24.11 406 VAL A N 1
ATOM 909 C CA . VAL A 1 114 ? -3.981 49.084 31.776 1.00 28.78 406 VAL A CA 1
ATOM 910 C C . VAL A 1 114 ? -5.006 50.111 32.284 1.00 30.62 406 VAL A C 1
ATOM 911 O O . VAL A 1 114 ? -5.993 50.409 31.621 1.00 26.03 406 VAL A O 1
ATOM 915 N N . THR A 1 115 ? -4.744 50.678 33.458 1.00 20.44 407 THR A N 1
ATOM 916 C CA . THR A 1 115 ? -5.585 51.724 34.019 1.00 21.49 407 THR A CA 1
ATOM 917 C C . THR A 1 115 ? -5.337 53.116 33.425 1.00 22.57 407 THR A C 1
ATOM 918 O O . THR A 1 115 ? -5.999 54.079 33.819 1.00 28.75 407 THR A O 1
ATOM 922 N N . GLY A 1 116 ? -4.354 53.246 32.540 1.00 24.43 408 GLY A N 1
ATOM 923 C CA . GLY A 1 116 ? -3.941 54.556 32.048 1.00 24.00 408 GLY A CA 1
ATOM 924 C C . GLY A 1 116 ? -2.941 55.254 32.973 1.00 27.10 408 GLY A C 1
ATOM 925 O O . GLY A 1 116 ? -2.493 56.372 32.717 1.00 26.38 408 GLY A O 1
ATOM 926 N N . GLN A 1 117 ? -2.588 54.587 34.057 1.00 27.60 409 GLN A N 1
ATOM 927 C CA . GLN A 1 117 ? -1.572 55.109 34.967 1.00 27.89 409 GLN A CA 1
ATOM 928 C C . GLN A 1 117 ? -0.181 54.824 34.404 1.00 27.97 409 GLN A C 1
ATOM 929 O O . GLN A 1 117 ? -0.041 54.093 33.418 1.00 26.00 409 GLN A O 1
ATOM 935 N N . GLN A 1 118 ? 0.851 55.412 35.005 1.00 30.42 410 GLN A N 1
ATOM 936 C CA A GLN A 1 118 ? 2.215 55.255 34.498 0.51 28.08 410 GLN A CA 1
ATOM 937 C CA B GLN A 1 118 ? 2.215 55.250 34.508 0.49 28.07 410 GLN A CA 1
ATOM 938 C C . GLN A 1 118 ? 3.246 55.293 35.623 1.00 30.67 410 GLN A C 1
ATOM 939 O O . GLN A 1 118 ? 3.057 55.989 36.616 1.00 27.88 410 GLN A O 1
ATOM 950 N N . VAL A 1 119 ? 4.326 54.531 35.447 1.00 30.16 411 VAL A N 1
ATOM 951 C CA A VAL A 1 119 ? 5.474 54.568 36.354 0.40 32.70 411 VAL A CA 1
ATOM 952 C CA B VAL A 1 119 ? 5.473 54.585 36.350 0.60 32.55 411 VAL A CA 1
ATOM 953 C C . VAL A 1 119 ? 6.784 54.532 35.553 1.00 25.35 411 VAL A C 1
ATOM 954 O O . VAL A 1 119 ? 6.898 53.813 34.556 1.00 26.38 411 VAL A O 1
ATOM 961 N N . ASP A 1 120 ? 7.777 55.310 35.975 1.00 29.94 412 ASP A N 1
ATOM 962 C CA . ASP A 1 120 ? 9.040 55.332 35.237 1.00 37.95 412 ASP A CA 1
ATOM 963 C C . ASP A 1 120 ? 9.857 54.068 35.476 1.00 35.60 412 ASP A C 1
ATOM 964 O O . ASP A 1 120 ? 9.851 53.511 36.577 1.00 32.13 412 ASP A O 1
ATOM 969 N N . TYR A 1 121 ? 10.548 53.606 34.437 1.00 29.78 413 TYR A N 1
ATOM 970 C CA . TYR A 1 121 ? 11.449 52.467 34.590 1.00 27.90 413 TYR A CA 1
ATOM 971 C C . TYR A 1 121 ? 12.485 52.739 35.693 1.00 27.64 413 TYR A C 1
ATOM 972 O O . TYR A 1 121 ? 12.916 51.828 36.402 1.00 29.22 413 TYR A O 1
ATOM 981 N N . SER A 1 122 ? 12.871 53.998 35.836 1.00 30.51 414 SER A N 1
ATOM 982 C CA . SER A 1 122 ? 13.909 54.352 36.808 1.00 33.19 414 SER A CA 1
ATOM 983 C C . SER A 1 122 ? 13.459 54.074 38.239 1.00 32.70 414 SER A C 1
ATOM 984 O O . SER A 1 122 ? 14.281 53.777 39.100 1.00 37.80 414 SER A O 1
ATOM 987 N N . ILE A 1 123 ? 12.156 54.169 38.490 1.00 33.90 415 ILE A N 1
ATOM 988 C CA . ILE A 1 123 ? 11.615 53.841 39.812 1.00 41.01 415 ILE A CA 1
ATOM 989 C C . ILE A 1 123 ? 11.868 52.370 40.130 1.00 30.00 415 ILE A C 1
ATOM 990 O O . ILE A 1 123 ? 12.344 52.020 41.203 1.00 30.95 415 ILE A O 1
ATOM 995 N N . ILE A 1 124 ? 11.573 51.499 39.171 1.00 27.97 416 ILE A N 1
ATOM 996 C CA . ILE A 1 124 ? 11.804 50.070 39.338 1.00 30.04 416 ILE A CA 1
ATOM 997 C C . ILE A 1 124 ? 13.280 49.746 39.543 1.00 36.83 416 ILE A C 1
ATOM 998 O O . ILE A 1 124 ? 13.640 48.918 40.395 1.00 37.84 416 ILE A O 1
ATOM 1003 N N . ALA A 1 125 ? 14.125 50.396 38.743 1.00 29.29 417 ALA A N 1
ATOM 1004 C CA . ALA A 1 125 ? 15.570 50.192 38.796 1.00 30.83 417 ALA A CA 1
ATOM 1005 C C . ALA A 1 125 ? 16.127 50.368 40.227 1.00 38.58 417 ALA A C 1
ATOM 1006 O O . ALA A 1 125 ? 16.968 49.590 40.684 1.00 42.50 417 ALA A O 1
ATOM 1008 N N . SER A 1 126 ? 15.645 51.399 40.907 1.00 43.07 418 SER A N 1
ATOM 1009 C CA . SER A 1 126 ? 16.111 51.742 42.254 1.00 39.96 418 SER A CA 1
ATOM 1010 C C . SER A 1 126 ? 15.533 50.832 43.327 1.00 44.68 418 SER A C 1
ATOM 1011 O O . SER A 1 126 ? 16.261 50.312 44.205 1.00 39.12 418 SER A O 1
ATOM 1014 N N . GLN A 1 127 ? 14.213 50.663 43.256 1.00 38.82 419 GLN A N 1
ATOM 1015 C CA . GLN A 1 127 ? 13.433 50.150 44.381 1.00 44.19 419 GLN A CA 1
ATOM 1016 C C . GLN A 1 127 ? 13.214 48.639 44.368 1.00 44.41 419 GLN A C 1
ATOM 1017 O O . GLN A 1 127 ? 13.082 48.021 45.413 1.00 44.85 419 GLN A O 1
ATOM 1023 N N . ALA A 1 128 ? 13.179 48.033 43.191 1.00 32.87 420 ALA A N 1
ATOM 1024 C CA . ALA A 1 128 ? 12.773 46.641 43.110 1.00 32.10 420 ALA A CA 1
ATOM 1025 C C . ALA A 1 128 ? 13.934 45.664 43.259 1.00 34.52 420 ALA A C 1
ATOM 1026 O O . ALA A 1 128 ? 15.090 46.041 43.189 1.00 36.96 420 ALA A O 1
ATOM 1028 N N . GLY A 1 129 ? 13.600 44.398 43.475 1.00 45.01 421 GLY A N 1
ATOM 1029 C CA . GLY A 1 129 ? 14.606 43.362 43.598 1.00 46.43 421 GLY A CA 1
ATOM 1030 C C . GLY A 1 129 ? 15.180 42.950 42.248 1.00 53.54 421 GLY A C 1
ATOM 1031 O O . GLY A 1 129 ? 14.942 43.603 41.217 1.00 38.17 421 GLY A O 1
ATOM 1032 N N . ALA A 1 130 ? 15.920 41.848 42.256 1.00 44.17 422 ALA A N 1
ATOM 1033 C CA . ALA A 1 130 ? 16.620 41.382 41.067 1.00 49.83 422 ALA A CA 1
ATOM 1034 C C . ALA A 1 130 ? 15.710 40.660 40.086 1.00 38.50 422 ALA A C 1
ATOM 1035 O O . ALA A 1 130 ? 15.928 40.734 38.883 1.00 42.63 422 ALA A O 1
ATOM 1037 N N . THR A 1 131 ? 14.709 39.943 40.597 1.00 37.93 423 THR A N 1
ATOM 1038 C CA . THR A 1 131 ? 13.816 39.193 39.730 1.00 41.45 423 THR A CA 1
ATOM 1039 C C . THR A 1 131 ? 12.962 40.149 38.905 1.00 42.67 423 THR A C 1
ATOM 1040 O O . THR A 1 131 ? 12.826 39.973 37.692 1.00 37.06 423 THR A O 1
ATOM 1044 N N . LEU A 1 132 ? 12.402 41.169 39.554 1.00 32.50 424 LEU A N 1
ATOM 1045 C CA . LEU A 1 132 ? 11.548 42.114 38.829 1.00 38.85 424 LEU A CA 1
ATOM 1046 C C . LEU A 1 132 ? 12.378 42.990 37.894 1.00 29.54 424 LEU A C 1
ATOM 1047 O O . LEU A 1 132 ? 11.965 43.290 36.774 1.00 33.86 424 LEU A O 1
ATOM 1052 N N . ASN A 1 133 ? 13.564 43.387 38.341 1.00 35.86 425 ASN A N 1
ATOM 1053 C CA . ASN A 1 133 ? 14.445 44.159 37.474 1.00 31.70 425 ASN A CA 1
ATOM 1054 C C . ASN A 1 133 ? 14.879 43.421 36.206 1.00 36.59 425 ASN A C 1
ATOM 1055 O O . ASN A 1 133 ? 14.936 44.017 35.126 1.00 33.96 425 ASN A O 1
ATOM 1060 N N . ASN A 1 134 ? 15.199 42.138 36.338 1.00 32.42 426 ASN A N 1
ATOM 1061 C CA . ASN A 1 134 ? 15.564 41.339 35.170 1.00 32.65 426 ASN A CA 1
ATOM 1062 C C . ASN A 1 134 ? 14.384 41.226 34.212 1.00 33.66 426 ASN A C 1
ATOM 1063 O O . ASN A 1 134 ? 14.521 41.375 32.998 1.00 29.12 426 ASN A O 1
ATOM 1068 N N . LEU A 1 135 ? 13.224 40.945 34.792 1.00 32.40 427 LEU A N 1
ATOM 1069 C CA . LEU A 1 135 ? 11.952 40.857 34.092 1.00 35.82 427 LEU A CA 1
ATOM 1070 C C . LEU A 1 135 ? 11.681 42.119 33.292 1.00 33.18 427 LEU A C 1
ATOM 1071 O O . LEU A 1 135 ? 11.372 42.071 32.094 1.00 27.35 427 LEU A O 1
ATOM 1076 N N . MET A 1 136 ? 11.817 43.256 33.954 1.00 28.21 428 MET A N 1
ATOM 1077 C CA . MET A 1 136 ? 11.499 44.530 33.339 1.00 31.04 428 MET A CA 1
ATOM 1078 C C . MET A 1 136 ? 12.542 44.923 32.311 1.00 25.55 428 MET A C 1
ATOM 1079 O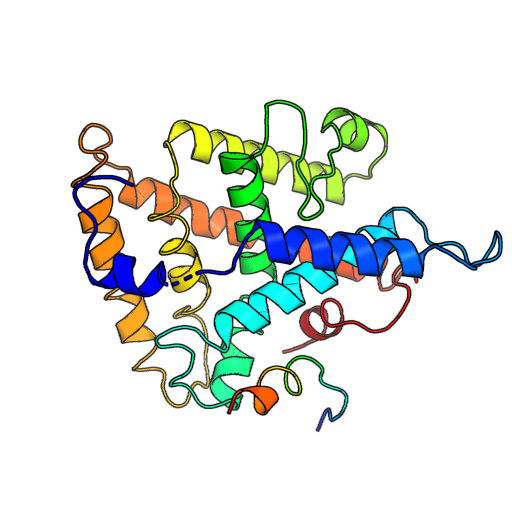 O . MET A 1 136 ? 12.212 45.544 31.307 1.00 32.84 428 MET A O 1
ATOM 1084 N N . SER A 1 137 ? 13.795 44.539 32.548 1.00 26.93 429 SER A N 1
ATOM 1085 C CA . SER A 1 137 ? 14.861 44.822 31.597 1.00 24.06 429 SER A CA 1
ATOM 1086 C C . SER A 1 137 ? 14.600 44.093 30.272 1.00 28.16 429 SER A C 1
ATOM 1087 O O . SER A 1 137 ? 14.725 44.668 29.184 1.00 27.52 429 SER A O 1
ATOM 1090 N N . HIS A 1 138 ? 14.242 42.819 30.371 1.00 23.19 430 HIS A N 1
ATOM 1091 C CA . HIS A 1 138 ? 13.871 42.056 29.167 1.00 25.43 430 HIS A CA 1
ATOM 1092 C C . HIS A 1 138 ? 12.608 42.559 28.472 1.00 28.99 430 HIS A C 1
ATOM 1093 O O . HIS A 1 138 ? 12.561 42.622 27.237 1.00 23.10 430 HIS A O 1
ATOM 1100 N N . ALA A 1 139 ? 11.576 42.900 29.234 1.00 25.11 431 ALA A N 1
ATOM 1101 C CA . ALA A 1 139 ? 10.366 43.454 28.608 1.00 26.03 431 ALA A CA 1
ATOM 1102 C C . ALA A 1 139 ? 10.647 44.781 27.901 1.00 24.90 431 ALA A C 1
ATOM 1103 O O . ALA A 1 139 ? 10.171 45.002 26.792 1.00 24.04 431 ALA A O 1
ATOM 1105 N N . GLN A 1 140 ? 11.417 45.661 28.542 1.00 22.72 432 GLN A N 1
ATOM 1106 C CA . GLN A 1 140 ? 11.765 46.949 27.936 1.00 21.36 432 GLN A CA 1
ATOM 1107 C C . GLN A 1 140 ? 12.484 46.789 26.594 1.00 25.18 432 GLN A C 1
ATOM 1108 O O . GLN A 1 140 ? 12.201 47.514 25.630 1.00 26.27 432 GLN A O 1
ATOM 1114 N N . GLU A 1 141 ? 13.394 45.823 26.526 1.00 24.93 433 GLU A N 1
ATOM 1115 C CA . GLU A 1 141 ? 14.123 45.555 25.289 1.00 21.85 433 GLU A CA 1
ATOM 1116 C C . GLU A 1 141 ? 13.221 44.963 24.209 1.00 26.08 433 GLU A C 1
ATOM 1117 O O . GLU A 1 141 ? 13.339 45.316 23.032 1.00 25.97 433 GLU A O 1
ATOM 1123 N N . LEU A 1 142 ? 12.324 44.069 24.607 1.00 25.35 434 LEU A N 1
ATOM 1124 C CA . LEU A 1 142 ? 11.342 43.510 23.663 1.00 20.68 434 LEU A CA 1
ATOM 1125 C C . LEU A 1 142 ? 10.440 44.597 23.054 1.00 28.22 434 LEU A C 1
ATOM 1126 O O . LEU A 1 142 ? 10.210 44.612 21.847 1.00 25.10 434 LEU A O 1
ATOM 1131 N N . VAL A 1 143 ? 9.918 45.486 23.896 1.00 18.98 435 VAL A N 1
ATOM 1132 C CA . VAL A 1 143 ? 9.185 46.661 23.435 1.00 20.77 435 VAL A CA 1
ATOM 1133 C C . VAL A 1 143 ? 10.022 47.489 22.451 1.00 24.35 435 VAL A C 1
ATOM 1134 O O . VAL A 1 143 ? 9.540 47.884 21.382 1.00 25.66 435 VAL A O 1
ATOM 1138 N N . ALA A 1 144 ? 11.272 47.766 22.819 1.00 22.14 436 ALA A N 1
ATOM 1139 C CA . ALA A 1 144 ? 12.164 48.535 21.951 1.00 22.39 436 ALA A CA 1
ATOM 1140 C C . ALA A 1 144 ? 12.333 47.857 20.583 1.00 25.43 436 ALA A C 1
ATOM 1141 O O . ALA A 1 144 ? 12.276 48.519 19.551 1.00 27.66 436 ALA A O 1
ATOM 1143 N N . LYS A 1 145 ? 12.535 46.542 20.576 1.00 25.20 437 LYS A N 1
ATOM 1144 C CA . LYS A 1 145 ? 12.618 45.825 19.297 1.00 29.30 437 LYS A CA 1
ATOM 1145 C C . LYS A 1 145 ? 11.330 45.976 18.507 1.00 30.07 437 LYS A C 1
ATOM 1146 O O . LYS A 1 145 ? 11.365 46.174 17.294 1.00 29.84 437 LYS A O 1
ATOM 1152 N N . LEU A 1 146 ? 10.187 45.874 19.185 1.00 24.71 438 LEU A N 1
ATOM 1153 C CA . LEU A 1 146 ? 8.908 45.919 18.474 1.00 26.78 438 LEU A CA 1
ATOM 1154 C C . LEU A 1 146 ? 8.603 47.306 17.920 1.00 28.65 438 LEU A C 1
ATOM 1155 O O . LEU A 1 146 ? 8.040 47.439 16.835 1.00 26.31 438 LEU A O 1
ATOM 1160 N N . ARG A 1 147 ? 9.004 48.344 18.649 1.00 22.50 439 ARG A N 1
ATOM 1161 C CA . ARG A 1 147 ? 8.866 49.709 18.157 1.00 21.80 439 ARG A CA 1
ATOM 1162 C C . ARG A 1 147 ? 9.685 49.883 16.873 1.00 30.14 439 ARG A C 1
ATOM 1163 O O . ARG A 1 147 ? 9.245 50.555 15.937 1.00 30.55 439 ARG A O 1
ATOM 1171 N N . SER A 1 148 ? 10.865 49.260 16.849 1.00 29.06 440 SER A N 1
ATOM 1172 C CA . SER A 1 148 ? 11.788 49.358 15.722 1.00 31.58 440 SER A CA 1
ATOM 1173 C C . SER A 1 148 ? 11.195 48.691 14.488 1.00 36.72 440 SER A C 1
ATOM 1174 O O . SER A 1 148 ? 11.342 49.184 13.370 1.00 37.57 440 SER A O 1
ATOM 1177 N N . LEU A 1 149 ? 10.526 47.565 14.707 1.00 34.07 441 LEU A N 1
ATOM 1178 C CA . LEU A 1 149 ? 9.882 46.814 13.634 1.00 32.32 441 LEU A CA 1
ATOM 1179 C C . LEU A 1 149 ? 8.574 47.450 13.163 1.00 34.42 441 LEU A C 1
ATOM 1180 O O . LEU A 1 149 ? 7.999 47.003 12.173 1.00 33.45 441 LEU A O 1
ATOM 1185 N N . GLN A 1 150 ? 8.110 48.481 13.865 1.00 25.16 442 GLN A N 1
ATOM 1186 C CA . GLN A 1 150 ? 6.793 49.092 13.616 1.00 25.67 442 GLN A CA 1
ATOM 1187 C C . GLN A 1 150 ? 5.642 48.092 13.780 1.00 30.19 442 GLN A C 1
ATOM 1188 O O . GLN A 1 150 ? 4.711 48.030 12.960 1.00 24.92 442 GLN A O 1
ATOM 1194 N N . PHE A 1 151 ? 5.734 47.293 14.837 1.00 28.82 443 PHE A N 1
ATOM 1195 C CA . PHE A 1 151 ? 4.687 46.361 15.252 1.00 26.37 443 PHE A CA 1
ATOM 1196 C C . PHE A 1 151 ? 3.316 47.048 15.286 1.00 28.49 443 PHE A C 1
ATOM 1197 O O . PHE A 1 151 ? 3.179 48.103 15.911 1.00 28.67 443 PHE A O 1
ATOM 1205 N N . ASP A 1 152 ? 2.309 46.480 14.621 1.00 28.19 444 ASP A N 1
ATOM 1206 C CA . ASP A 1 152 ? 0.998 47.139 14.554 1.00 19.34 444 ASP A CA 1
ATOM 1207 C C . ASP A 1 152 ? -0.169 46.275 15.036 1.00 18.43 444 ASP A C 1
ATOM 1208 O O . ASP A 1 152 ? 0.021 45.116 15.387 1.00 21.24 444 ASP A O 1
ATOM 1213 N N . GLN A 1 153 ? -1.374 46.841 15.051 1.00 22.22 445 GLN A N 1
ATOM 1214 C CA . GLN A 1 153 ? -2.508 46.141 15.637 1.00 23.85 445 GLN A CA 1
ATOM 1215 C C . GLN A 1 153 ? -2.870 44.854 14.883 1.00 22.03 445 GLN A C 1
ATOM 1216 O O . GLN A 1 153 ? -3.274 43.871 15.496 1.00 22.56 445 GLN A O 1
ATOM 1222 N N . ARG A 1 154 ? -2.733 44.870 13.553 1.00 21.56 446 ARG A N 1
ATOM 1223 C CA . ARG A 1 154 ? -2.988 43.668 12.760 1.00 22.19 446 ARG A CA 1
ATOM 1224 C C . ARG A 1 154 ? -2.048 42.527 13.152 1.00 23.11 446 ARG A C 1
ATOM 1225 O O . ARG A 1 154 ? -2.473 41.380 13.313 1.00 25.29 446 ARG A O 1
ATOM 1233 N N . GLU A 1 155 ? -0.771 42.854 13.312 1.00 20.24 447 GLU A N 1
ATOM 1234 C CA . GLU A 1 155 ? 0.234 41.875 13.708 1.00 24.39 447 GLU A CA 1
ATOM 1235 C C . GLU A 1 155 ? 0.002 41.415 15.132 1.00 24.85 447 GLU A C 1
ATOM 1236 O O . GLU A 1 155 ? 0.191 40.236 15.449 1.00 22.03 447 GLU A O 1
ATOM 1242 N N . PHE A 1 156 ? -0.402 42.354 15.983 1.00 22.22 448 PHE A N 1
ATOM 1243 C CA . PHE A 1 156 ? -0.658 42.056 17.388 1.00 21.70 448 PHE A CA 1
ATOM 1244 C C . PHE A 1 156 ? -1.752 40.990 17.499 1.00 22.54 448 PHE A C 1
ATOM 1245 O O . PHE A 1 156 ? -1.579 39.981 18.188 1.00 20.69 448 PHE A O 1
ATOM 1253 N N . VAL A 1 157 ? -2.865 41.176 16.803 1.00 20.55 449 VAL A N 1
ATOM 1254 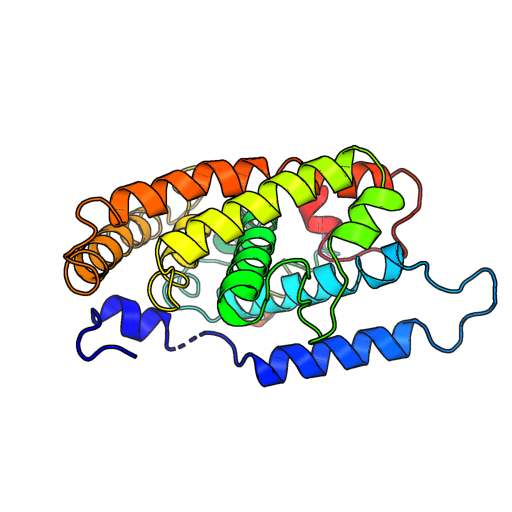C CA A VAL A 1 157 ? -3.953 40.205 16.922 0.63 21.83 449 VAL A CA 1
ATOM 1255 C CA B VAL A 1 157 ? -3.961 40.217 16.904 0.37 21.43 449 VAL A CA 1
ATOM 1256 C C . VAL A 1 157 ? -3.559 38.842 16.360 1.00 20.62 449 VAL A C 1
ATOM 1257 O O . VAL A 1 157 ? -3.947 37.815 16.914 1.00 19.34 449 VAL A O 1
ATOM 1264 N N . CYS A 1 158 ? -2.771 38.828 15.283 1.00 25.20 450 CYS A N 1
ATOM 1265 C CA . CYS A 1 158 ? -2.203 37.564 14.805 1.00 26.36 450 CYS A CA 1
ATOM 1266 C C . CYS A 1 158 ? -1.348 36.876 15.875 1.00 27.00 450 CYS A C 1
ATOM 1267 O O . CYS A 1 158 ? -1.507 35.685 16.104 1.00 20.32 450 CYS A O 1
ATOM 1270 N N . LEU A 1 159 ? -0.441 37.606 16.523 1.00 19.67 451 LEU A N 1
ATOM 1271 C CA . LEU A 1 159 ? 0.376 36.978 17.585 1.00 20.17 451 LEU A CA 1
ATOM 1272 C C . LEU A 1 159 ? -0.492 36.445 18.720 1.00 15.54 451 LEU A C 1
ATOM 1273 O O . LEU A 1 159 ? -0.193 35.385 19.295 1.00 20.17 451 LEU A O 1
ATOM 1278 N N . LYS A 1 160 ? -1.556 37.165 19.069 1.00 20.36 452 LYS A N 1
ATOM 1279 C CA . LYS A 1 160 ? -2.438 36.687 20.146 1.00 24.10 452 LYS A CA 1
ATOM 1280 C C . LYS A 1 160 ? -2.994 35.311 19.808 1.00 25.52 452 LYS A C 1
ATOM 1281 O O . LYS A 1 160 ? -2.982 34.400 20.643 1.00 18.98 452 LYS A O 1
ATOM 1287 N N . PHE A 1 161 ? -3.501 35.161 18.584 1.00 20.58 453 PHE A N 1
ATOM 1288 C CA . PHE A 1 161 ? -4.008 33.864 18.160 1.00 19.71 453 PHE A CA 1
ATOM 1289 C C . PHE A 1 161 ? -2.935 32.768 18.074 1.00 21.58 453 PHE A C 1
ATOM 1290 O O . PHE A 1 161 ? -3.202 31.609 18.394 1.00 20.68 453 PHE A O 1
ATOM 1298 N N . LEU A 1 162 ? -1.723 33.128 17.649 1.00 18.18 454 LEU A N 1
ATOM 1299 C CA . LEU A 1 162 ? -0.640 32.149 17.567 1.00 19.47 454 LEU A CA 1
ATOM 1300 C C . LEU A 1 162 ? -0.215 31.676 18.951 1.00 22.93 454 LEU A C 1
ATOM 1301 O O . LEU A 1 162 ? 0.122 30.506 19.149 1.00 24.15 454 LEU A O 1
ATOM 1306 N N . VAL A 1 163 ? -0.235 32.590 19.911 1.00 21.74 455 VAL A N 1
ATOM 1307 C CA . VAL A 1 163 ? 0.065 32.225 21.299 1.00 20.52 455 VAL A CA 1
ATOM 1308 C C . VAL A 1 163 ? -1.064 31.356 21.880 1.00 21.97 455 VAL A C 1
ATOM 1309 O O . VAL A 1 163 ? -0.815 30.337 22.512 1.00 25.05 455 VAL A O 1
ATOM 1313 N N . LEU A 1 164 ? -2.310 31.745 21.629 1.00 22.49 456 LEU A N 1
ATOM 1314 C CA . LEU A 1 164 ? -3.456 31.004 22.163 1.00 19.20 456 LEU A CA 1
ATOM 1315 C C . LEU A 1 164 ? -3.586 29.592 21.582 1.00 24.43 456 LEU A C 1
ATOM 1316 O O . LEU A 1 164 ? -3.782 28.605 22.319 1.00 24.45 456 LEU A O 1
ATOM 1321 N N . PHE A 1 165 ? -3.489 29.498 20.259 1.00 23.56 457 PHE A N 1
ATOM 1322 C CA . PHE A 1 165 ? -3.663 28.229 19.554 1.00 25.77 457 PHE A CA 1
ATOM 1323 C C . PHE A 1 165 ? -2.320 27.538 19.355 1.00 31.69 457 PHE A C 1
ATOM 1324 O O . PHE A 1 165 ? -1.836 27.345 18.228 1.00 31.94 457 PHE A O 1
ATOM 1332 N N . SER A 1 166 ? -1.727 27.166 20.480 1.00 29.54 458 SER A N 1
ATOM 1333 C CA . SER A 1 166 ? -0.387 26.598 20.529 1.00 30.37 458 SER A CA 1
ATOM 1334 C C . SER A 1 166 ? -0.412 25.127 20.139 1.00 38.56 458 SER A C 1
ATOM 1335 O O . SER A 1 166 ? -1.324 24.388 20.531 1.00 36.91 458 SER A O 1
ATOM 1338 N N . LEU A 1 167 ? 0.583 24.706 19.359 1.00 41.29 459 LEU A N 1
ATOM 1339 C CA . LEU A 1 167 ? 0.701 23.306 18.956 1.00 49.84 459 LEU A CA 1
ATOM 1340 C C . LEU A 1 167 ? 1.329 22.442 20.059 1.00 44.56 459 LEU A C 1
ATOM 1341 O O . LEU A 1 167 ? 1.393 21.220 19.938 1.00 43.45 459 LEU A O 1
ATOM 1346 N N . ASP A 1 168 ? 1.782 23.081 21.134 1.00 39.60 460 ASP A N 1
ATOM 1347 C CA . ASP A 1 168 ? 2.431 22.372 22.237 1.00 50.68 460 ASP A CA 1
ATOM 1348 C C . ASP A 1 168 ? 1.447 21.772 23.245 1.00 54.22 460 ASP A C 1
ATOM 1349 O O . ASP A 1 168 ? 1.855 21.186 24.247 1.00 48.63 460 ASP A O 1
ATOM 1354 N N . VAL A 1 169 ? 0.154 21.922 22.991 1.00 51.70 461 VAL A N 1
ATOM 1355 C CA . VAL A 1 169 ? -0.849 21.494 23.959 1.00 46.79 461 VAL A CA 1
ATOM 1356 C C . VAL A 1 169 ? -1.346 20.085 23.672 1.00 52.98 461 VAL A C 1
ATOM 1357 O O . VAL A 1 169 ? -1.837 19.802 22.582 1.00 50.16 461 VAL A O 1
ATOM 1361 N N . LYS A 1 170 ? -1.223 19.201 24.655 1.00 63.82 462 LYS A N 1
ATOM 1362 C CA . LYS A 1 170 ? -1.683 17.825 24.483 1.00 73.03 462 LYS A CA 1
ATOM 1363 C C . LYS A 1 170 ? -3.045 17.586 25.128 1.00 66.22 462 LYS A C 1
ATOM 1364 O O . LYS A 1 170 ? -3.501 18.385 25.948 1.00 64.40 462 LYS A O 1
ATOM 1370 N N . ASN A 1 171 ? -3.686 16.492 24.724 1.00 63.87 463 ASN A N 1
ATOM 1371 C CA . ASN A 1 171 ? -4.985 16.064 25.254 1.00 62.13 463 ASN A CA 1
ATOM 1372 C C . ASN A 1 171 ? -6.177 16.913 24.818 1.00 56.70 463 ASN A C 1
ATOM 1373 O O . ASN A 1 171 ? -7.181 16.985 25.526 1.00 58.30 463 ASN A O 1
ATOM 1378 N N . LEU A 1 172 ? -6.068 17.552 23.658 1.00 53.84 464 LEU A N 1
ATOM 1379 C CA . LEU A 1 172 ? -7.210 18.251 23.083 1.00 50.19 464 LEU A CA 1
ATOM 1380 C C . LEU A 1 172 ? -8.033 17.279 22.254 1.00 52.80 464 LEU A C 1
ATOM 1381 O O . LEU A 1 172 ? -7.484 16.499 21.480 1.00 66.40 464 LEU A O 1
ATOM 1386 N N . GLU A 1 173 ? -9.349 17.330 22.418 1.00 46.16 465 GLU A N 1
ATOM 1387 C CA . GLU A 1 173 ? -10.244 16.558 21.571 1.00 48.19 465 GLU A CA 1
ATOM 1388 C C . GLU A 1 173 ? -10.157 17.057 20.131 1.00 49.16 465 GLU A C 1
ATOM 1389 O O . GLU A 1 173 ? -9.948 16.277 19.204 1.00 48.10 465 GLU A O 1
ATOM 1395 N N . ASN A 1 174 ? -10.305 18.365 19.950 1.00 46.76 466 ASN A N 1
ATOM 1396 C CA . ASN A 1 174 ? -10.271 18.951 18.618 1.00 48.62 466 ASN A CA 1
ATOM 1397 C C . ASN A 1 174 ? -8.913 19.582 18.289 1.00 47.64 466 ASN A C 1
ATOM 1398 O O . ASN A 1 174 ? -8.825 20.771 17.986 1.00 40.52 466 ASN A O 1
ATOM 1403 N N . PHE A 1 175 ? -7.853 18.778 18.350 1.00 50.36 467 PHE A N 1
ATOM 1404 C CA A PHE A 1 175 ? -6.520 19.287 18.032 0.49 48.92 467 PHE A CA 1
ATOM 1405 C CA B PHE A 1 175 ? -6.503 19.226 18.017 0.51 49.16 467 PHE A CA 1
ATOM 1406 C C . PHE A 1 175 ? -6.400 19.681 16.561 1.00 45.51 467 PHE A C 1
ATOM 1407 O O . PHE A 1 175 ? -5.501 20.435 16.194 1.00 41.22 467 PHE A O 1
ATOM 1422 N N . GLN A 1 176 ? -7.320 19.194 15.731 1.00 42.39 468 GLN A N 1
ATOM 1423 C CA . GLN A 1 176 ? -7.331 19.541 14.315 1.00 43.09 468 GLN A CA 1
ATOM 1424 C C . GLN A 1 176 ? -7.672 21.008 14.068 1.00 48.35 468 GLN A C 1
ATOM 1425 O O . GLN A 1 176 ? -7.023 21.669 13.261 1.00 41.88 468 GLN A O 1
ATOM 1431 N N . LEU A 1 177 ? -8.697 21.515 14.746 1.00 45.75 469 LEU A N 1
ATOM 1432 C CA A LEU A 1 177 ? -9.069 22.918 14.613 0.48 41.22 469 LEU A CA 1
ATOM 1433 C CA B LEU A 1 177 ? -9.065 22.919 14.605 0.52 41.19 469 LEU A CA 1
ATOM 1434 C C . LEU A 1 177 ? -7.890 23.810 14.995 1.00 36.15 469 LEU A C 1
ATOM 1435 O O . LEU A 1 177 ? -7.631 24.827 14.354 1.00 36.20 469 LEU A O 1
ATOM 1444 N N . VAL A 1 178 ? -7.177 23.413 16.041 1.00 38.74 470 VAL A N 1
ATOM 1445 C CA . VAL A 1 178 ? -6.039 24.179 16.535 1.00 37.74 470 VAL A CA 1
ATOM 1446 C C . VAL A 1 178 ? -4.907 24.265 15.501 1.00 37.07 470 VAL A C 1
ATOM 1447 O O . VAL A 1 178 ? -4.341 25.337 15.275 1.00 35.71 470 VAL A O 1
ATOM 1451 N N . GLU A 1 179 ? -4.580 23.138 14.879 1.00 36.87 471 GLU A N 1
ATOM 1452 C CA . GLU A 1 179 ? -3.600 23.122 13.796 1.00 36.53 471 GLU A CA 1
ATOM 1453 C C . GLU A 1 179 ? -4.054 24.012 12.641 1.00 37.77 471 GLU A C 1
ATOM 1454 O O . GLU A 1 179 ? -3.253 24.748 12.052 1.00 37.74 471 GLU A O 1
ATOM 1460 N N . GLY A 1 180 ? -5.342 23.936 12.316 1.00 38.24 472 GLY A N 1
ATOM 1461 C CA . GLY A 1 180 ? -5.904 24.749 11.248 1.00 35.50 472 GLY A CA 1
ATOM 1462 C C . GLY A 1 180 ? -5.757 26.236 11.525 1.00 37.26 472 GLY A C 1
ATOM 1463 O O . GLY A 1 180 ? -5.404 27.022 10.643 1.00 32.68 472 GLY A O 1
ATOM 1464 N N . VAL A 1 181 ? -6.023 26.635 12.763 1.00 32.55 473 VAL A N 1
ATOM 1465 C CA . VAL A 1 181 ? -5.934 28.048 13.108 1.00 29.39 473 VAL A CA 1
ATOM 1466 C C . VAL A 1 181 ? -4.497 28.522 13.014 1.00 28.45 473 VAL A C 1
ATOM 1467 O O . VAL A 1 181 ? -4.221 29.567 12.424 1.00 29.10 473 VAL A O 1
ATOM 1471 N N . GLN A 1 182 ? -3.578 27.730 13.563 1.00 33.73 474 GLN A N 1
ATOM 1472 C CA . GLN A 1 182 ? -2.154 28.059 13.517 1.00 32.57 474 GLN A CA 1
ATOM 1473 C C . GLN A 1 182 ? -1.660 28.221 12.071 1.00 35.63 474 GLN A C 1
ATOM 1474 O O . GLN A 1 182 ? -0.945 29.170 11.753 1.00 34.32 474 GLN A O 1
ATOM 1480 N N . GLU A 1 183 ? -2.084 27.326 11.185 1.00 29.42 475 GLU A N 1
ATOM 1481 C CA . GLU A 1 183 ? -1.687 27.406 9.786 1.00 36.95 475 GLU A CA 1
ATOM 1482 C C . GLU A 1 183 ? -2.231 28.650 9.094 1.00 34.99 475 GLU A C 1
ATOM 1483 O O . GLU A 1 183 ? -1.487 29.357 8.419 1.00 34.64 475 GLU A O 1
ATOM 1489 N N . GLN A 1 184 ? -3.531 28.906 9.268 1.00 32.15 476 GLN A N 1
ATOM 1490 C CA A GLN A 1 184 ? -4.202 30.035 8.624 0.66 34.06 476 GLN A CA 1
ATOM 1491 C CA B GLN A 1 184 ? -4.185 30.034 8.611 0.34 33.92 476 GLN A CA 1
ATOM 1492 C C . GLN A 1 184 ? -3.689 31.386 9.119 1.00 30.02 476 GLN A C 1
ATOM 1493 O O . GLN A 1 184 ? -3.512 32.324 8.341 1.00 26.75 476 GLN A O 1
ATOM 1504 N N . VAL A 1 185 ? -3.465 31.496 10.423 1.00 25.81 477 VAL A N 1
ATOM 1505 C CA . VAL A 1 185 ? -3.003 32.769 10.974 1.00 24.03 477 VAL A CA 1
ATOM 1506 C C . VAL A 1 185 ? -1.559 33.062 10.578 1.00 23.56 477 VAL A C 1
ATOM 1507 O O . VAL A 1 185 ? -1.210 34.197 10.246 1.00 25.46 477 VAL A O 1
ATOM 1511 N N . ASN A 1 186 ? -0.713 32.036 10.609 1.00 26.80 478 ASN A N 1
ATOM 1512 C CA . ASN A 1 186 ? 0.645 32.196 10.117 1.00 25.44 478 ASN A CA 1
ATOM 1513 C C . ASN A 1 186 ? 0.642 32.704 8.679 1.00 30.18 478 ASN A C 1
ATOM 1514 O O . ASN A 1 186 ? 1.341 33.666 8.331 1.00 24.72 478 ASN A O 1
ATOM 1519 N N . ALA A 1 187 ? -0.166 32.066 7.840 1.00 29.04 479 ALA A N 1
ATOM 1520 C CA . ALA A 1 187 ? -0.207 32.462 6.434 1.00 28.79 479 ALA A CA 1
ATOM 1521 C C . ALA A 1 187 ? -0.714 33.899 6.262 1.00 33.81 479 ALA A C 1
ATOM 1522 O O . ALA A 1 187 ? -0.161 34.659 5.467 1.00 30.33 479 ALA A O 1
ATOM 1524 N N . ALA A 1 188 ? -1.740 34.288 7.024 1.00 30.65 480 ALA A N 1
ATOM 1525 C CA . ALA A 1 188 ? -2.268 35.653 6.903 1.00 28.94 480 ALA A CA 1
ATOM 1526 C C . ALA A 1 188 ? -1.272 36.710 7.393 1.00 25.21 480 ALA A C 1
ATOM 1527 O O . ALA A 1 188 ? -1.148 37.781 6.797 1.00 27.70 480 ALA A O 1
ATOM 1529 N N . LEU A 1 189 ? -0.563 36.412 8.479 1.00 25.43 481 LEU A N 1
ATOM 1530 C CA . LEU A 1 189 ? 0.428 37.339 9.000 1.00 24.58 481 LEU A CA 1
ATOM 1531 C C . LEU A 1 189 ? 1.569 37.546 8.002 1.00 22.33 481 LEU A C 1
ATOM 1532 O O . LEU A 1 189 ? 2.060 38.654 7.817 1.00 23.72 481 LEU A O 1
ATOM 1537 N N . LEU A 1 190 ? 2.014 36.464 7.383 1.00 28.55 482 LEU A N 1
ATOM 1538 C CA . LEU A 1 190 ? 3.067 36.574 6.380 1.00 30.18 482 LEU A CA 1
ATOM 1539 C C . LEU A 1 190 ? 2.585 37.438 5.200 1.00 27.46 482 LEU A C 1
ATOM 1540 O O . LEU A 1 190 ? 3.297 38.337 4.736 1.00 26.74 482 LEU A O 1
ATOM 1545 N N . ASP A 1 191 ? 1.371 37.178 4.730 1.00 27.03 483 ASP A N 1
ATOM 1546 C CA . ASP A 1 191 ? 0.818 37.991 3.636 1.00 34.90 483 ASP A CA 1
ATOM 1547 C C . ASP A 1 191 ? 0.724 39.458 4.044 1.00 27.04 483 ASP A C 1
ATOM 1548 O O . ASP A 1 191 ? 1.065 40.358 3.275 1.00 29.45 483 ASP A O 1
ATOM 1553 N N . TYR A 1 192 ? 0.280 39.690 5.274 1.00 26.33 484 TYR A N 1
ATOM 1554 C CA . TYR A 1 192 ? 0.089 41.042 5.774 1.00 28.13 484 TYR A CA 1
ATOM 1555 C C . TYR A 1 192 ? 1.401 41.811 5.847 1.00 29.57 484 TYR A C 1
ATOM 1556 O O . TYR A 1 192 ? 1.483 42.950 5.387 1.00 27.29 484 TYR A O 1
ATOM 1565 N N . THR A 1 193 ? 2.416 41.197 6.455 1.00 26.79 485 THR A N 1
ATOM 1566 C CA . THR A 1 193 ? 3.700 41.876 6.638 1.00 28.69 485 THR A CA 1
ATOM 1567 C C . THR A 1 193 ? 4.411 42.124 5.300 1.00 32.50 485 THR A C 1
ATOM 1568 O O . THR A 1 193 ? 4.995 43.182 5.085 1.00 32.69 485 THR A O 1
ATOM 1572 N N . MET A 1 194 ? 4.391 41.137 4.418 1.00 31.38 486 MET A N 1
ATOM 1573 C CA A MET A 1 194 ? 4.990 41.286 3.090 0.41 33.04 486 MET A CA 1
ATOM 1574 C CA B MET A 1 194 ? 5.018 41.316 3.114 0.59 31.49 486 MET A CA 1
ATOM 1575 C C . MET A 1 194 ? 4.341 42.425 2.315 1.00 34.10 486 MET A C 1
ATOM 1576 O O . MET A 1 194 ? 5.015 43.200 1.631 1.00 38.44 486 MET A O 1
ATOM 1585 N N . CYS A 1 195 ? 3.019 42.516 2.417 1.00 35.94 487 CYS A N 1
ATOM 1586 C CA . CYS A 1 195 ? 2.270 43.551 1.702 1.00 39.67 487 CYS A CA 1
ATOM 1587 C C . CYS A 1 195 ? 2.494 44.957 2.255 1.00 35.06 487 CYS A C 1
ATOM 1588 O O . CYS A 1 195 ? 2.756 45.899 1.502 1.00 36.68 487 CYS A O 1
ATOM 1591 N N . ASN A 1 196 ? 2.397 45.096 3.575 1.00 34.67 488 ASN A N 1
ATOM 1592 C CA . ASN A 1 196 ? 2.384 46.414 4.200 1.00 31.22 488 ASN A CA 1
ATOM 1593 C C . ASN A 1 196 ? 3.733 46.935 4.694 1.00 36.73 488 ASN A C 1
ATOM 1594 O O . ASN A 1 196 ? 3.872 48.129 4.931 1.00 36.00 488 ASN A O 1
ATOM 1599 N N . TYR A 1 197 ? 4.713 46.045 4.855 1.00 30.48 489 TYR A N 1
ATOM 1600 C CA . TYR A 1 197 ? 6.064 46.450 5.238 1.00 32.24 489 TYR A CA 1
ATOM 1601 C C . TYR A 1 197 ? 7.117 45.868 4.293 1.00 33.92 489 TYR A C 1
ATOM 1602 O O . TYR A 1 197 ? 8.070 45.214 4.727 1.00 33.83 489 TYR A O 1
ATOM 1611 N N . PRO A 1 198 ? 6.958 46.122 2.980 1.00 36.16 490 PRO A N 1
ATOM 1612 C CA . PRO A 1 198 ? 7.811 45.461 1.989 1.00 34.21 490 PRO A CA 1
ATOM 1613 C C . PRO A 1 198 ? 9.304 45.782 2.125 1.00 40.52 490 PRO A C 1
ATOM 1614 O O . PRO A 1 198 ? 10.136 44.967 1.714 1.00 45.28 490 PRO A O 1
ATOM 1618 N N . GLN A 1 199 ? 9.639 46.935 2.693 1.00 42.11 491 GLN A N 1
ATOM 1619 C CA . GLN A 1 199 ? 11.040 47.287 2.921 1.00 51.32 491 GLN A CA 1
ATOM 1620 C C . GLN A 1 199 ? 11.694 46.390 3.973 1.00 52.87 491 GLN A C 1
ATOM 1621 O O . GLN A 1 199 ? 12.916 46.222 3.985 1.00 52.30 491 GLN A O 1
ATOM 1627 N N . GLN A 1 200 ? 10.879 45.825 4.860 1.00 42.93 492 GLN A N 1
ATOM 1628 C CA . GLN A 1 200 ? 11.376 44.902 5.877 1.00 44.00 492 GLN A CA 1
ATOM 1629 C C . GLN A 1 200 ? 11.196 43.469 5.405 1.00 45.31 492 GLN A C 1
ATOM 1630 O O . GLN A 1 200 ? 10.221 42.813 5.771 1.00 36.98 492 GLN A O 1
ATOM 1636 N N . THR A 1 201 ? 12.142 42.981 4.608 1.00 46.58 493 THR A N 1
ATOM 1637 C CA . THR A 1 201 ? 11.995 41.692 3.932 1.00 50.59 493 THR A CA 1
ATOM 1638 C C . THR A 1 201 ? 11.936 40.498 4.887 1.00 51.45 493 THR A C 1
ATOM 1639 O O . THR A 1 201 ? 11.592 39.382 4.485 1.00 48.08 493 THR A O 1
ATOM 1643 N N . GLU A 1 202 ? 12.259 40.747 6.152 1.00 36.79 494 GLU A N 1
ATOM 1644 C CA . GLU A 1 202 ? 12.348 39.694 7.152 1.00 42.20 494 GLU A CA 1
ATOM 1645 C C . GLU A 1 202 ? 11.349 39.873 8.294 1.00 36.13 494 GLU A C 1
ATOM 1646 O O . GLU A 1 202 ? 11.422 39.148 9.284 1.00 32.47 494 GLU A O 1
ATOM 1652 N N . LYS A 1 203 ? 10.432 40.832 8.170 1.00 36.21 495 LYS A N 1
ATOM 1653 C CA . LYS A 1 203 ? 9.571 41.171 9.310 1.00 32.84 495 LYS A CA 1
ATOM 1654 C C . LYS A 1 203 ? 8.795 39.988 9.884 1.00 29.54 495 LYS A C 1
ATOM 1655 O O . LYS A 1 203 ? 8.719 39.836 11.097 1.00 25.35 495 LYS A O 1
ATOM 1661 N N . PHE A 1 204 ? 8.211 39.161 9.023 1.00 28.91 496 PHE A N 1
ATOM 1662 C CA . PHE A 1 204 ? 7.513 37.960 9.483 1.00 26.07 496 PHE A CA 1
ATOM 1663 C C . PHE A 1 204 ? 8.403 37.088 10.381 1.00 32.63 496 PHE A C 1
ATOM 1664 O O . PHE A 1 204 ? 8.025 36.738 11.510 1.00 27.62 496 PHE A O 1
ATOM 1672 N N . GLY A 1 205 ? 9.598 36.760 9.896 1.00 29.57 497 GLY A N 1
ATOM 1673 C CA . GLY A 1 205 ? 10.513 35.942 10.666 1.00 35.20 497 GLY A CA 1
ATOM 1674 C C . GLY A 1 205 ? 10.917 36.614 11.974 1.00 32.42 497 GLY A C 1
ATOM 1675 O O . GLY A 1 205 ? 11.086 35.950 12.985 1.00 30.08 497 GLY A O 1
ATOM 1676 N N . GLN A 1 206 ? 11.065 37.935 11.944 1.00 30.36 498 GLN A N 1
ATOM 1677 C CA . GLN A 1 206 ? 11.464 38.697 13.129 1.00 30.27 498 GLN A CA 1
ATOM 1678 C C . GLN A 1 206 ? 10.351 38.753 14.163 1.00 31.21 498 GLN A C 1
ATOM 1679 O O . GLN A 1 206 ? 10.602 38.705 15.372 1.00 29.60 498 GLN A O 1
ATOM 1685 N N . LEU A 1 207 ? 9.111 38.864 13.701 1.00 24.08 499 LEU A N 1
ATOM 1686 C CA . LEU A 1 207 ? 7.984 38.763 14.631 1.00 24.37 499 LEU A CA 1
ATOM 1687 C C . LEU A 1 207 ? 7.911 37.386 15.291 1.00 28.98 499 LEU A C 1
ATOM 1688 O O . LEU A 1 207 ? 7.769 37.289 16.504 1.00 26.61 499 LEU A O 1
ATOM 1693 N N . LEU A 1 208 ? 7.994 36.317 14.504 1.00 25.40 500 LEU A N 1
ATOM 1694 C CA . LEU A 1 208 ? 8.007 34.984 15.095 1.00 21.93 500 LEU A CA 1
ATOM 1695 C C . LEU A 1 208 ? 9.140 34.818 16.126 1.00 27.51 500 LEU A C 1
ATOM 1696 O O . LEU A 1 208 ? 8.960 34.166 17.133 1.00 26.60 500 LEU A O 1
ATOM 1701 N N . LEU A 1 209 ? 10.299 35.415 15.874 1.00 27.86 501 LEU A N 1
ATOM 1702 C CA . LEU A 1 209 ? 11.418 35.315 16.825 1.00 25.38 501 LEU A CA 1
ATOM 1703 C C . LEU A 1 209 ? 11.132 35.946 18.196 1.00 28.13 501 LEU A C 1
ATOM 1704 O O . LEU A 1 209 ? 11.803 35.630 19.178 1.00 26.55 501 LEU A O 1
ATOM 1709 N N . ARG A 1 210 ? 10.126 36.746 18.233 1.00 24.25 502 ARG A N 1
ATOM 1710 C CA . ARG A 1 210 ? 9.785 37.373 19.516 1.00 24.19 502 ARG A CA 1
ATOM 1711 C C . ARG A 1 210 ? 8.979 36.446 20.423 1.00 24.15 502 ARG A C 1
ATOM 1712 O O . ARG A 1 210 ? 8.919 36.666 21.628 1.00 25.51 502 ARG A O 1
ATOM 1720 N N . LEU A 1 211 ? 8.361 35.408 19.853 1.00 24.45 503 LEU A N 1
ATOM 1721 C CA . LEU A 1 211 ? 7.533 34.496 20.661 1.00 21.61 503 LEU A CA 1
ATOM 1722 C C . LEU A 1 211 ? 8.321 33.727 21.738 1.00 27.57 503 LEU A C 1
ATOM 1723 O O . LEU A 1 211 ? 7.835 33.589 22.863 1.00 25.31 503 LEU A O 1
ATOM 1728 N N . PRO A 1 212 ? 9.526 33.206 21.403 1.00 28.62 504 PRO A N 1
ATOM 1729 C CA . PRO A 1 212 ? 10.297 32.594 22.499 1.00 27.20 504 PRO A CA 1
ATOM 1730 C C . PRO A 1 212 ? 10.735 33.584 23.581 1.00 28.56 504 PRO A C 1
ATOM 1731 O O . PRO A 1 212 ? 10.933 33.170 24.721 1.00 28.26 504 PRO A O 1
ATOM 1735 N N . GLU A 1 213 ? 10.911 34.853 23.227 1.00 28.13 505 GLU A N 1
ATOM 1736 C CA . GLU A 1 213 ? 11.279 35.856 24.220 1.00 26.04 505 GLU A CA 1
ATOM 1737 C C . GLU A 1 213 ? 10.072 36.151 25.120 1.00 27.60 505 GLU A C 1
ATOM 1738 O O . GLU A 1 213 ? 10.222 36.273 26.332 1.00 25.15 505 GLU A O 1
ATOM 1744 N N . ILE A 1 214 ? 8.882 36.238 24.526 1.00 22.73 506 ILE A N 1
ATOM 1745 C CA . ILE A 1 214 ? 7.627 36.323 25.305 1.00 22.40 506 ILE A CA 1
ATOM 1746 C C . ILE A 1 214 ? 7.457 35.150 26.281 1.00 24.27 506 ILE A C 1
ATOM 1747 O O . ILE A 1 214 ? 7.104 35.335 27.457 1.00 26.11 506 ILE A O 1
ATOM 1752 N N . ARG A 1 215 ? 7.743 33.945 25.807 1.00 26.68 507 ARG A N 1
ATOM 1753 C CA . ARG A 1 215 ? 7.656 32.776 26.676 1.00 23.67 507 ARG A CA 1
ATOM 1754 C C . ARG A 1 215 ? 8.659 32.841 27.834 1.00 26.27 507 ARG A C 1
ATOM 1755 O O . ARG A 1 215 ? 8.321 32.501 28.974 1.00 26.24 507 ARG A O 1
ATOM 1763 N N . ALA A 1 216 ? 9.888 33.280 27.556 1.00 23.89 508 ALA A N 1
ATOM 1764 C CA . ALA A 1 216 ? 10.900 33.363 28.605 1.00 24.42 508 ALA A CA 1
ATOM 1765 C C . ALA A 1 216 ? 10.516 34.381 29.674 1.00 23.84 508 ALA A C 1
ATOM 1766 O O . ALA A 1 216 ? 10.670 34.138 30.885 1.00 26.57 508 ALA A O 1
ATOM 1768 N N . ILE A 1 217 ? 9.996 35.516 29.239 1.00 20.74 509 ILE A N 1
ATOM 1769 C CA . ILE A 1 217 ? 9.560 36.550 30.180 1.00 24.24 509 ILE A CA 1
ATOM 1770 C C . ILE A 1 217 ? 8.37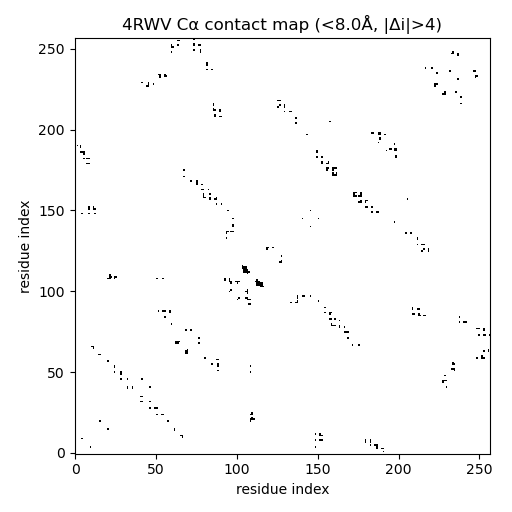2 36.071 31.040 1.00 28.12 509 ILE A C 1
ATOM 1771 O O . ILE A 1 217 ? 8.351 36.286 32.263 1.00 25.48 509 ILE A O 1
ATOM 1776 N N . SER A 1 218 ? 7.400 35.407 30.419 1.00 18.96 510 SER A N 1
ATOM 1777 C CA A SER A 1 218 ? 6.229 34.969 31.189 0.63 17.69 510 SER A CA 1
ATOM 1778 C CA B SER A 1 218 ? 6.230 34.968 31.178 0.37 18.69 510 SER A CA 1
ATOM 1779 C C . SER A 1 218 ? 6.634 33.868 32.201 1.00 21.06 510 SER A C 1
ATOM 1780 O O . SER A 1 218 ? 6.037 33.794 33.263 1.00 23.25 510 SER A O 1
ATOM 1785 N N . MET A 1 219 ? 7.648 33.059 31.907 1.00 21.97 511 MET A N 1
ATOM 1786 C CA A MET A 1 219 ? 8.104 32.137 32.919 0.62 27.30 511 MET A CA 1
ATOM 1787 C CA B MET A 1 219 ? 8.130 32.138 32.908 0.38 28.19 511 MET A CA 1
ATOM 1788 C C . MET A 1 219 ? 8.777 32.732 34.096 1.00 34.52 511 MET A C 1
ATOM 1789 O O . MET A 1 219 ? 8.595 32.289 35.225 1.00 28.82 511 MET A O 1
ATOM 1798 N N . GLN A 1 220 ? 9.549 33.792 33.878 1.00 28.61 512 GLN A N 1
ATOM 1799 C CA . GLN A 1 220 ? 10.154 34.453 35.033 1.00 29.51 512 GLN A CA 1
ATOM 1800 C C . GLN A 1 220 ? 9.101 35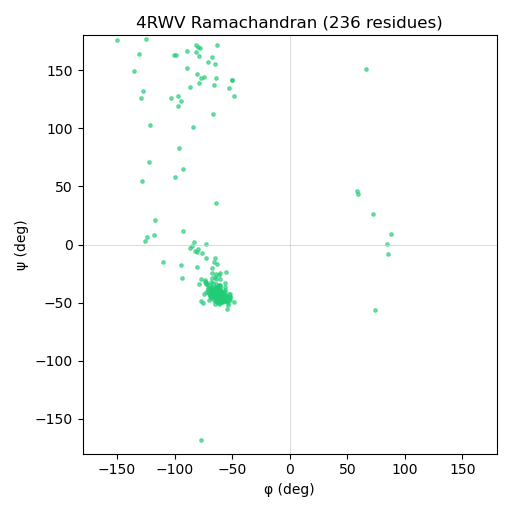.244 35.816 1.00 22.92 512 GLN A C 1
ATOM 1801 O O . GLN A 1 220 ? 9.208 35.390 37.021 1.00 25.57 512 GLN A O 1
ATOM 1807 N N . ALA A 1 221 ? 8.082 35.750 35.127 1.00 18.89 513 ALA A N 1
ATOM 1808 C C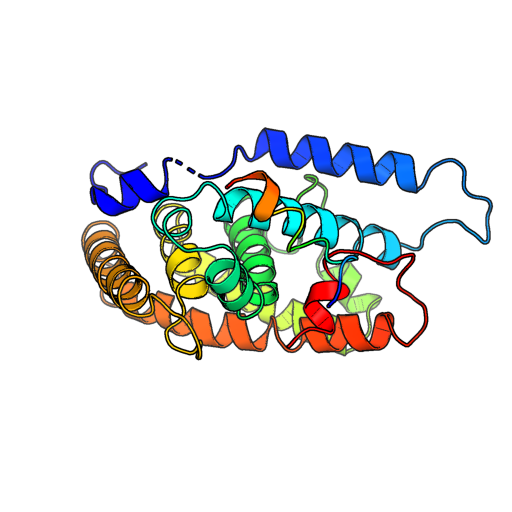A . ALA A 1 221 ? 6.962 36.409 35.811 1.00 25.72 513 ALA A CA 1
ATOM 1809 C C . ALA A 1 221 ? 6.181 35.415 36.679 1.00 26.09 513 ALA A C 1
ATOM 1810 O O . ALA A 1 221 ? 5.738 35.734 37.798 1.00 23.74 513 ALA A O 1
ATOM 1812 N N . GLU A 1 222 ? 6.013 34.199 36.174 1.00 24.03 514 GLU A N 1
ATOM 1813 C CA . GLU A 1 222 ? 5.386 33.152 36.988 1.00 25.43 514 GLU A CA 1
ATOM 1814 C C . GLU A 1 222 ? 6.205 32.854 38.236 1.00 29.07 514 GLU A C 1
ATOM 1815 O O . GLU A 1 222 ? 5.653 32.688 39.328 1.00 28.03 514 GLU A O 1
ATOM 1821 N N . GLU A 1 223 ? 7.521 32.776 38.072 1.00 24.21 515 GLU A N 1
ATOM 1822 C CA . GLU A 1 223 ? 8.404 32.519 39.220 1.00 28.77 515 GLU A CA 1
ATOM 1823 C C . GLU A 1 223 ? 8.296 33.623 40.262 1.00 24.89 515 GLU A C 1
ATOM 1824 O O . GLU A 1 223 ? 8.226 33.365 41.469 1.00 32.69 515 GLU A O 1
ATOM 1830 N N . TYR A 1 224 ? 8.308 34.860 39.785 1.00 27.48 516 TYR A N 1
ATOM 1831 C CA . TYR A 1 224 ? 8.160 36.039 40.634 1.00 26.96 516 TYR A CA 1
ATOM 1832 C C . TYR A 1 224 ? 6.842 36.006 41.416 1.00 28.22 516 TYR A C 1
ATOM 1833 O O . TYR A 1 224 ? 6.847 36.177 42.637 1.00 29.43 516 TYR A O 1
ATOM 1842 N N . LEU A 1 225 ? 5.729 35.757 40.723 1.00 26.36 517 LEU A N 1
ATOM 1843 C CA . LEU A 1 225 ? 4.416 35.659 41.371 1.00 29.66 517 LEU A CA 1
ATOM 1844 C C . LEU A 1 225 ? 4.374 34.543 42.415 1.00 25.80 517 LEU A C 1
ATOM 1845 O O . LEU A 1 225 ? 3.777 34.709 43.475 1.00 27.03 517 LEU A O 1
ATOM 1850 N N . TYR A 1 226 ? 4.998 33.412 42.090 1.00 26.18 518 TYR A N 1
ATOM 1851 C CA . TYR A 1 226 ? 4.983 32.224 42.948 1.00 34.86 518 TYR A CA 1
ATOM 1852 C C . TYR A 1 226 ? 5.632 32.510 44.294 1.00 34.55 518 TYR A C 1
ATOM 1853 O O . TYR A 1 226 ? 5.107 32.141 45.345 1.00 28.65 518 TYR A O 1
ATOM 1862 N N . TYR A 1 227 ? 6.790 33.155 44.253 1.00 27.27 519 TYR A N 1
ATOM 1863 C CA . TYR A 1 227 ? 7.516 33.484 45.475 1.00 32.85 519 TYR A CA 1
ATOM 1864 C C . TYR A 1 227 ? 6.802 34.531 46.307 1.00 32.99 519 TYR A C 1
ATOM 1865 O O . TYR A 1 227 ? 6.800 34.459 47.532 1.00 30.62 519 TYR A O 1
ATOM 1874 N N . LYS A 1 228 ? 6.198 35.525 45.670 1.00 29.62 520 LYS A N 1
ATOM 1875 C CA . LYS A 1 228 ? 5.386 36.492 46.367 1.00 33.30 520 LYS A CA 1
ATOM 1876 C C . LYS A 1 228 ? 4.174 35.879 47.022 1.00 32.19 520 LYS A C 1
ATOM 1877 O O . LYS A 1 228 ? 3.857 36.230 48.113 1.00 33.06 520 LYS A O 1
ATOM 1883 N N . HIS A 1 229 ? 3.535 34.968 46.317 1.00 28.15 521 HIS A N 1
ATOM 1884 C CA . HIS A 1 229 ? 2.377 34.269 46.837 1.00 27.82 521 HIS A CA 1
ATOM 1885 C C . HIS A 1 229 ? 2.757 33.466 48.085 1.00 33.65 521 HIS A C 1
ATOM 1886 O O . HIS A 1 229 ? 2.110 33.579 49.117 1.00 35.48 521 HIS A O 1
ATOM 1893 N N . LEU A 1 230 ? 3.800 32.667 47.978 1.00 30.76 522 LEU A N 1
ATOM 1894 C CA A LEU A 1 230 ? 4.211 31.816 49.130 0.78 33.16 522 LEU A CA 1
ATOM 1895 C CA B LEU A 1 230 ? 4.295 31.812 49.119 0.22 33.18 522 LEU A CA 1
ATOM 1896 C C . LEU A 1 230 ? 4.868 32.589 50.249 1.00 34.57 522 LEU A C 1
ATOM 1897 O O . LEU A 1 230 ? 5.104 32.046 51.329 1.00 36.75 522 LEU A O 1
ATOM 1906 N N . ASN A 1 231 ? 5.192 33.861 50.005 1.00 33.56 523 ASN A N 1
ATOM 1907 C CA . ASN A 1 231 ? 5.652 34.759 51.056 1.00 34.91 523 ASN A CA 1
ATOM 1908 C C . ASN A 1 231 ? 4.487 35.441 51.778 1.00 39.16 523 ASN A C 1
ATOM 1909 O O . ASN A 1 231 ? 4.687 36.190 52.733 1.00 44.98 523 ASN A O 1
ATOM 1914 N N . GLY A 1 232 ? 3.270 35.173 51.315 1.00 38.43 524 GLY A N 1
ATOM 1915 C CA . GLY A 1 232 ? 2.079 35.748 51.917 1.00 43.81 524 GLY A CA 1
ATOM 1916 C C . GLY A 1 232 ? 1.680 37.100 51.350 1.00 50.60 524 GLY A C 1
ATOM 1917 O O . GLY A 1 232 ? 0.782 37.753 51.877 1.00 43.29 524 GLY A O 1
ATOM 1918 N N . ASP A 1 233 ? 2.329 37.511 50.262 1.00 41.06 525 ASP A N 1
ATOM 1919 C CA . ASP A 1 233 ? 2.115 38.841 49.698 1.00 41.98 525 ASP A CA 1
ATOM 1920 C C . ASP A 1 233 ? 0.887 38.949 48.787 1.00 42.61 525 ASP A C 1
ATOM 1921 O O . ASP A 1 233 ? 0.555 40.041 48.336 1.00 46.96 525 ASP A O 1
ATOM 1926 N N . VAL A 1 234 ? 0.221 37.829 48.511 1.00 44.48 526 VAL A N 1
ATOM 1927 C CA . VAL A 1 234 ? -1.012 37.856 47.719 1.00 43.81 526 VAL A CA 1
ATOM 1928 C C . VAL A 1 234 ? -2.253 37.860 48.625 1.00 58.90 526 VAL A C 1
ATOM 1929 O O . VAL A 1 234 ? -2.466 36.925 49.403 1.00 55.10 526 VAL A O 1
ATOM 1933 N N . PRO A 1 235 ? -3.066 38.931 48.523 1.00 72.85 527 PRO A N 1
ATOM 1934 C CA . PRO A 1 235 ? -4.224 39.259 49.373 1.00 73.34 527 PRO A CA 1
ATOM 1935 C C . PRO A 1 235 ? -5.292 38.169 49.494 1.00 61.37 527 PRO A C 1
ATOM 1936 O O . PRO A 1 235 ? -5.633 37.778 50.615 1.00 46.15 527 PRO A O 1
ATOM 1940 N N . TYR A 1 236 ? -5.832 37.707 48.370 1.00 56.89 528 TYR A N 1
ATOM 1941 C CA A TYR A 1 236 ? -6.826 36.698 48.446 0.52 62.27 528 TYR A CA 1
ATOM 1942 C CA B TYR A 1 236 ? -6.871 36.740 48.414 0.48 62.53 528 TYR A CA 1
ATOM 1943 C C . TYR A 1 236 ? -6.692 35.741 47.184 1.00 45.78 528 TYR A C 1
ATOM 1944 O O . TYR A 1 236 ? -5.830 35.963 46.329 1.00 52.65 528 TYR A O 1
ATOM 1961 N N . ASN A 1 237 ? -7.529 34.709 47.121 1.00 41.92 529 ASN A N 1
ATOM 1962 C CA . ASN A 1 237 ? -7.551 33.822 45.967 1.00 41.66 529 ASN A CA 1
ATOM 1963 C C . ASN A 1 237 ? -8.038 34.607 44.765 1.00 41.42 529 ASN A C 1
ATOM 1964 O O . ASN A 1 237 ? -8.968 35.402 44.866 1.00 43.23 529 ASN A O 1
ATOM 1969 N N . ASN A 1 238 ? -7.387 34.396 43.633 1.00 36.57 530 ASN A N 1
ATOM 1970 C CA . ASN A 1 238 ? -7.771 35.074 42.406 1.00 37.44 530 ASN A CA 1
ATOM 1971 C C . ASN A 1 238 ? -7.443 34.219 41.199 1.00 31.15 530 ASN A C 1
ATOM 1972 O O . ASN A 1 238 ? -6.827 33.161 41.325 1.00 27.40 530 ASN A O 1
ATOM 1977 N N . LEU A 1 239 ? -7.820 34.693 40.015 1.00 29.33 531 LEU A N 1
ATOM 1978 C CA . LEU A 1 239 ? -7.602 33.911 38.816 1.00 23.08 531 LEU A CA 1
ATOM 1979 C C . LEU A 1 239 ? -6.107 33.699 38.531 1.00 26.30 531 LEU A C 1
ATOM 1980 O O . LEU A 1 239 ? -5.696 32.619 38.101 1.00 27.67 531 LEU A O 1
ATOM 1985 N N . LEU A 1 240 ? -5.296 34.724 38.787 1.00 25.98 532 LEU A N 1
ATOM 1986 C CA A LEU A 1 240 ? -3.863 34.702 38.605 0.39 29.29 532 LEU A CA 1
ATOM 1987 C CA B LEU A 1 240 ? -3.855 34.691 38.608 0.61 28.67 532 LEU A CA 1
ATOM 1988 C C . LEU A 1 240 ? -3.267 33.443 39.325 1.00 24.03 532 LEU A C 1
ATOM 1989 O O . LEU A 1 240 ? -2.565 32.604 38.745 1.00 26.52 532 LEU A O 1
ATOM 1998 N N . ILE A 1 241 ? -3.572 33.384 40.621 1.00 25.43 533 ILE A N 1
ATOM 1999 C CA . ILE A 1 241 ? -3.100 32.323 41.509 1.00 28.99 533 ILE A CA 1
ATOM 2000 C C . ILE A 1 241 ? -3.599 30.945 41.095 1.00 32.72 533 ILE A C 1
ATOM 2001 O O . ILE A 1 241 ? -2.839 29.970 41.118 1.00 31.90 533 ILE A O 1
ATOM 2006 N N . GLU A 1 242 ? -4.876 30.864 40.712 1.00 26.88 534 GLU A N 1
ATOM 2007 C CA . GLU A 1 242 ? -5.428 29.631 40.174 1.00 27.09 534 GLU A CA 1
ATOM 2008 C C . GLU A 1 242 ? -4.639 29.120 38.976 1.00 24.69 534 GLU A C 1
ATOM 2009 O O . GLU A 1 242 ? -4.298 27.934 38.902 1.00 24.73 534 GLU A O 1
ATOM 2015 N N . MET A 1 243 ? -4.372 30.011 38.024 1.00 26.13 535 MET A N 1
ATOM 2016 C CA . MET A 1 243 ? -3.624 29.635 36.828 1.00 27.17 535 MET A CA 1
ATOM 2017 C C . MET A 1 243 ? -2.194 29.214 37.191 1.00 31.53 535 MET A C 1
ATOM 2018 O O . MET A 1 243 ? -1.663 28.245 36.651 1.00 31.50 535 MET A O 1
ATOM 2023 N N . LEU A 1 244 ? -1.593 29.939 38.128 1.00 28.98 536 LEU A N 1
ATOM 2024 C CA . LEU A 1 244 ? -0.229 29.646 38.557 1.00 30.84 536 LEU A CA 1
ATOM 2025 C C . LEU A 1 244 ? -0.071 28.207 39.050 1.00 33.73 536 LEU A C 1
ATOM 2026 O O . LEU A 1 244 ? 0.851 27.496 38.626 1.00 35.35 536 LEU A O 1
ATOM 2031 N N . HIS A 1 245 ? -0.985 27.771 39.914 1.00 31.40 537 HIS A N 1
ATOM 2032 C CA . HIS A 1 245 ? -0.918 26.436 40.505 1.00 31.72 537 HIS A CA 1
ATOM 2033 C C . HIS A 1 245 ? -1.524 25.308 39.672 1.00 37.26 537 HIS A C 1
ATOM 2034 O O . HIS A 1 245 ? -1.483 24.150 40.076 1.00 38.56 537 HIS A O 1
ATOM 2041 N N . ALA A 1 246 ? -2.080 25.626 38.511 1.00 37.96 538 ALA A N 1
ATOM 2042 C CA . ALA A 1 246 ? -2.754 24.592 37.725 1.00 50.89 538 ALA A CA 1
ATOM 2043 C C . ALA A 1 246 ? -1.818 23.727 36.886 1.00 60.10 538 ALA A C 1
ATOM 2044 O O . ALA A 1 246 ? -0.620 24.002 36.772 1.00 56.34 538 ALA A O 1
ATOM 2046 N N . LYS A 1 247 ? -2.402 22.682 36.303 1.00 71.62 539 LYS A N 1
ATOM 2047 C CA . LYS A 1 247 ? -1.709 21.734 35.433 1.00 78.97 539 LYS A CA 1
ATOM 2048 C C . LYS A 1 247 ? -0.579 21.010 36.156 1.00 77.33 539 LYS A C 1
ATOM 2049 O O . LYS A 1 247 ? -0.818 20.034 36.868 1.00 79.08 539 LYS A O 1
ATOM 2055 N N . PRO B 2 1 ? -12.229 17.154 41.487 1.00 65.88 140 PRO B N 1
ATOM 2056 C CA . PRO B 2 1 ? -13.001 18.281 40.954 1.00 59.18 140 PRO B CA 1
ATOM 2057 C C . PRO B 2 1 ? -12.657 19.588 41.681 1.00 56.85 140 PRO B C 1
ATOM 2058 O O . PRO B 2 1 ? -12.513 19.554 42.875 1.00 62.33 140 PRO B O 1
ATOM 2062 N N . ARG B 2 2 ? -12.563 20.708 40.983 1.00 53.33 141 ARG B N 1
ATOM 2063 C CA . ARG B 2 2 ? -12.214 21.962 41.632 1.00 66.32 141 ARG B CA 1
ATOM 2064 C C . ARG B 2 2 ? -13.287 23.046 41.434 1.00 63.92 141 ARG B C 1
ATOM 2065 O O . ARG B 2 2 ? -13.061 24.023 40.767 1.00 62.04 141 ARG B O 1
ATOM 2073 N N . GLN B 2 3 ? -14.419 22.862 42.090 1.00 55.57 142 GLN B N 1
ATOM 2074 C CA . GLN B 2 3 ? -15.612 23.615 41.884 1.00 38.81 142 GLN B CA 1
ATOM 2075 C C . GLN B 2 3 ? -15.366 25.088 42.051 1.00 42.20 142 GLN B C 1
ATOM 2076 O O . GLN B 2 3 ? -16.073 25.878 41.568 1.00 36.96 142 GLN B O 1
ATOM 2082 N N . GLY B 2 4 ? -14.327 25.391 42.795 1.00 50.29 143 GLY B N 1
ATOM 2083 C CA . GLY B 2 4 ? -13.872 26.716 43.066 1.00 41.59 143 GLY B CA 1
ATOM 2084 C C . GLY B 2 4 ? -13.214 27.377 41.884 1.00 31.41 143 GLY B C 1
ATOM 2085 O O . GLY B 2 4 ? -12.769 28.432 42.029 1.00 34.70 143 GLY B O 1
ATOM 2086 N N . SER B 2 5 ? -13.129 26.718 40.747 1.00 33.76 144 SER B N 1
ATOM 2087 C CA . SER B 2 5 ? -12.438 27.248 39.550 1.00 28.59 144 SER B CA 1
ATOM 2088 C C . SER B 2 5 ? -13.069 28.470 38.879 1.00 28.21 144 SER B C 1
ATOM 2089 O O . SER B 2 5 ? -14.084 28.394 38.252 1.00 25.89 144 SER B O 1
ATOM 2092 N N . ILE B 2 6 ? -12.353 29.561 38.969 1.00 24.27 145 ILE B N 1
ATOM 2093 C CA . ILE B 2 6 ? -12.805 30.811 38.364 1.00 21.98 145 ILE B CA 1
ATOM 2094 C C . ILE B 2 6 ? -12.773 30.717 36.838 1.00 24.42 145 ILE B C 1
ATOM 2095 O O . ILE B 2 6 ? -13.671 31.210 36.155 1.00 21.85 145 ILE B O 1
ATOM 2100 N N . LEU B 2 7 ? -11.737 30.075 36.311 1.00 23.54 146 LEU B N 1
ATOM 2101 C CA . LEU B 2 7 ? -11.609 29.901 34.863 1.00 21.88 146 LEU B CA 1
ATOM 2102 C C . LEU B 2 7 ? -12.768 29.096 34.308 1.00 23.15 146 LEU B C 1
ATOM 2103 O O . LEU B 2 7 ? -13.336 29.451 33.276 1.00 24.55 146 LEU B O 1
ATOM 2108 N N . TYR B 2 8 ? -13.111 27.998 34.981 1.00 23.70 147 TYR B N 1
ATOM 2109 C CA . TYR B 2 8 ? -14.243 27.192 34.557 1.00 27.11 147 TYR B CA 1
ATOM 2110 C C . TYR B 2 8 ? -15.546 27.995 34.582 1.00 29.50 147 TYR B C 1
ATOM 2111 O O . TYR B 2 8 ? -16.350 27.930 33.644 1.00 24.61 147 TYR B O 1
ATOM 2120 N N . SER B 2 9 ? -15.740 28.768 35.649 1.00 25.22 148 SER B N 1
ATOM 2121 C CA A SER B 2 9 ? -16.911 29.624 35.786 0.71 25.93 148 SER B CA 1
ATOM 2122 C CA B SER B 2 9 ? -16.933 29.599 35.753 0.29 25.73 148 SER B CA 1
ATOM 2123 C C . SER B 2 9 ? -17.027 30.611 34.610 1.00 26.54 148 SER B C 1
ATOM 2124 O O . SER B 2 9 ? -18.091 30.773 34.016 1.00 27.54 148 SER B O 1
ATOM 2129 N N . LEU B 2 10 ? -15.917 31.266 34.272 1.00 20.74 149 LEU B N 1
ATOM 2130 C CA . LEU B 2 10 ? -15.914 32.218 33.164 1.00 22.10 149 LEU B CA 1
ATOM 2131 C C . LEU B 2 10 ? -16.240 31.544 31.822 1.00 24.59 149 LEU B C 1
ATOM 2132 O O . LEU B 2 10 ? -16.922 32.122 30.980 1.00 27.42 149 LEU B O 1
ATOM 2137 N N . LEU B 2 11 ? -15.703 30.349 31.608 1.00 23.19 150 LEU B N 1
ATOM 2138 C CA . LEU B 2 11 ? -15.898 29.666 30.335 1.00 21.57 150 LEU B CA 1
ATOM 2139 C C . LEU B 2 11 ? -17.332 29.098 30.221 1.00 30.82 150 LEU B C 1
ATOM 2140 O O . LEU B 2 11 ? -17.975 29.207 29.169 1.00 32.06 150 LEU B O 1
ATOM 2145 N N . THR B 2 12 ? -17.836 28.509 31.302 1.00 25.29 151 THR B N 1
ATOM 2146 C CA . THR B 2 12 ? -19.175 27.905 31.257 1.00 29.00 151 THR B CA 1
ATOM 2147 C C . THR B 2 12 ? -20.256 28.975 31.102 1.00 32.65 151 THR B C 1
ATOM 2148 O O . THR B 2 12 ? -21.373 28.688 30.672 1.00 30.54 151 THR B O 1
ATOM 2152 N N . SER B 2 13 ? -19.917 30.217 31.437 1.00 24.66 152 SER B N 1
ATOM 2153 C CA . SER B 2 13 ? -20.854 31.323 31.268 1.00 28.21 152 SER B CA 1
ATOM 2154 C C . SER B 2 13 ? -21.061 31.739 29.809 1.00 30.86 152 SER B C 1
ATOM 2155 O O . SER B 2 13 ? -21.960 32.507 29.508 1.00 31.94 152 SER B O 1
ATOM 2158 N N . SER B 2 14 ? -20.223 31.235 28.914 1.00 27.06 153 SER B N 1
ATOM 2159 C CA . SER B 2 14 ? -20.317 31.580 27.508 1.00 26.61 153 SER B CA 1
ATOM 2160 C C . SER B 2 14 ? -20.642 30.379 26.620 1.00 35.35 153 SER B C 1
ATOM 2161 O O . SER B 2 14 ? -20.383 30.407 25.429 1.00 35.26 153 SER B O 1
ATOM 2164 N N . LYS B 2 15 ? -21.207 29.324 27.188 1.00 38.02 154 LYS B N 1
ATOM 2165 C CA . LYS B 2 15 ? -21.470 28.134 26.384 1.00 35.12 154 LYS B CA 1
ATOM 2166 C C . LYS B 2 15 ? -22.897 27.617 26.556 1.00 39.54 154 LYS B C 1
ATOM 2167 O O . LYS B 2 15 ? -23.517 27.801 27.606 1.00 31.66 154 LYS B O 1
#

Solvent-accessible surface area: 13483 Å² total

Radius of gyration: 18.61 Å; Cα contacts (8 Å, |Δi|>4): 247; chains: 2; bounding box: 38×40×57 Å